Protein AF-A0A651I485-F1 (afdb_monomer_lite)

pLDDT: mean 81.68, std 19.53, range [29.98, 98.06]

Sequence (273 aa):
MIRIVFLCLLMLASGVAQASPFGAFTPSEHERAHAWGLLVSDDDGPFVVVHVPPRSSGSESLGSPGGAVREARRLRERPDAMAAWDNRLLLLFPPPEQGSSRRIMSINAIPGGYPGVWAYDPATRLRTLATIESEGRVAGFVGTRFGPAVLVYGAETDERPGLLRLKVLDRLEWSELRLPDAEDRARAEGGPPESFAEVVLLPARVGPSLLVLGVDGEAGLWSGELDREPPDPEAENTRGAPRVQWSYTPLPGLGESLKNGKAIEAAMYARGR

Radius of gyration: 19.82 Å; chains: 1; bounding box: 51×49×55 Å

Foldseek 3Di:
DPDPVVPQVLPDDDDPDQCPPQKAWAQDPDQKIKIWGWDDDPPLDWTWIKIFTHADPDDPFPDDGRRDIDTQDTDNDAFSHWEDHDQKIKGWHDAPDPQHWIKIWMKGWDDDPGPPDTAIPPRPDTHTAATGRAQADWQEWYAAPQGIKTWGFHHDDVVDGTDIWIWGDGPRDIDTEDDQDPVQQVVAPPGDAPAFPGWHWDDDHQDIKIWTAHPVLWIKIKDWRWDFDPADPPDPPDTGDIYTDIYMDTDPPPSVVNVVCPVNVVSVVVVPD

Structure (mmCIF, N/CA/C/O backbone):
data_AF-A0A651I485-F1
#
_entry.id   AF-A0A651I485-F1
#
loop_
_atom_site.group_PDB
_atom_site.id
_atom_site.type_symbol
_atom_site.label_atom_id
_atom_site.label_alt_id
_atom_site.label_comp_id
_atom_site.label_asym_id
_atom_site.label_entity_id
_atom_site.label_seq_id
_atom_site.pdbx_PDB_ins_code
_atom_site.Cartn_x
_atom_site.Cartn_y
_atom_site.Cartn_z
_atom_site.occupancy
_atom_site.B_iso_or_equiv
_atom_site.auth_seq_id
_atom_site.auth_comp_id
_atom_site.auth_asym_id
_atom_site.auth_atom_id
_atom_site.pdbx_PDB_model_num
ATOM 1 N N . MET A 1 1 ? -7.058 27.101 1.746 1.00 37.94 1 MET A N 1
ATOM 2 C CA . MET A 1 1 ? -5.999 26.098 1.493 1.00 37.94 1 MET A CA 1
ATOM 3 C C . MET A 1 1 ? -6.607 24.680 1.512 1.00 37.94 1 MET A C 1
ATOM 5 O O . MET A 1 1 ? -6.173 23.836 2.273 1.00 37.94 1 MET A O 1
ATOM 9 N N . ILE A 1 2 ? -7.662 24.435 0.706 1.00 33.41 2 ILE A N 1
ATOM 10 C CA . ILE A 1 2 ? -8.545 23.237 0.737 1.00 33.41 2 ILE A CA 1
ATOM 11 C C . ILE A 1 2 ? -8.789 22.758 -0.712 1.00 33.41 2 ILE A C 1
ATOM 13 O O . ILE A 1 2 ? -9.899 22.803 -1.223 1.00 33.41 2 ILE A O 1
ATOM 17 N N . ARG A 1 3 ? -7.732 22.426 -1.465 1.00 32.28 3 ARG A N 1
ATOM 18 C CA . ARG A 1 3 ? -7.877 22.006 -2.882 1.00 32.28 3 ARG A CA 1
ATOM 19 C C . ARG A 1 3 ? -7.223 20.667 -3.241 1.00 32.28 3 ARG A C 1
ATOM 21 O O . ARG A 1 3 ? -7.430 20.195 -4.347 1.00 32.28 3 ARG A O 1
ATOM 28 N N . ILE A 1 4 ? -6.507 20.023 -2.315 1.00 38.88 4 ILE A N 1
ATOM 29 C CA . ILE A 1 4 ? -5.796 18.754 -2.581 1.00 38.88 4 ILE A CA 1
ATOM 30 C C . ILE A 1 4 ? -6.573 17.521 -2.075 1.00 38.88 4 ILE A C 1
ATOM 32 O O . ILE A 1 4 ? -6.433 16.441 -2.637 1.00 38.88 4 ILE A O 1
ATOM 36 N N . VAL A 1 5 ? -7.477 17.678 -1.102 1.00 38.56 5 VAL A N 1
ATOM 37 C CA . VAL A 1 5 ? -8.263 16.557 -0.537 1.00 38.56 5 VAL A CA 1
ATOM 38 C C . VAL A 1 5 ? -9.289 15.992 -1.536 1.00 38.56 5 VAL A C 1
ATOM 40 O O . VAL A 1 5 ? -9.626 14.814 -1.485 1.00 38.56 5 VAL A O 1
ATOM 43 N N . PHE A 1 6 ? -9.734 16.791 -2.511 1.00 36.81 6 PHE A N 1
ATOM 44 C CA . PHE A 1 6 ? -10.803 16.398 -3.436 1.00 36.81 6 PHE A CA 1
ATOM 45 C C . PHE A 1 6 ? -10.371 15.403 -4.530 1.00 36.81 6 PHE A C 1
ATOM 47 O O . PHE A 1 6 ? -11.227 14.772 -5.142 1.00 36.81 6 PHE A O 1
ATOM 54 N N . LEU A 1 7 ? -9.065 15.237 -4.786 1.00 33.50 7 LEU A N 1
ATOM 55 C CA . LEU A 1 7 ? -8.591 14.404 -5.900 1.00 33.50 7 LEU A CA 1
ATOM 56 C C . LEU A 1 7 ? -8.344 12.932 -5.516 1.00 33.50 7 LEU A C 1
ATOM 58 O O . LEU A 1 7 ? -8.450 12.060 -6.373 1.00 33.50 7 LEU A O 1
ATOM 62 N N . CYS A 1 8 ? -8.080 12.629 -4.239 1.00 36.31 8 CYS A N 1
ATOM 63 C CA . CYS A 1 8 ? -7.908 11.243 -3.775 1.00 36.31 8 CYS A CA 1
ATOM 64 C C . CYS A 1 8 ? -9.239 10.523 -3.502 1.00 36.31 8 CYS A C 1
ATOM 66 O O . CYS A 1 8 ? -9.282 9.296 -3.525 1.00 36.31 8 CYS A O 1
ATOM 68 N N . LEU A 1 9 ? -10.335 11.263 -3.299 1.00 39.03 9 LEU A N 1
ATOM 69 C CA . LEU A 1 9 ? -11.654 10.684 -3.020 1.00 39.03 9 LEU A CA 1
ATOM 70 C C . LEU A 1 9 ? -12.333 10.061 -4.258 1.00 39.03 9 LEU A C 1
ATOM 72 O O . LEU A 1 9 ? -13.352 9.392 -4.132 1.00 39.03 9 LEU A O 1
ATOM 76 N N . LEU A 1 10 ? -11.776 10.264 -5.457 1.00 42.94 10 LEU A N 1
ATOM 77 C CA . LEU A 1 10 ? -12.425 9.942 -6.734 1.00 42.94 10 LEU A CA 1
ATOM 78 C C . LEU A 1 10 ? -12.216 8.491 -7.223 1.00 42.94 10 LEU A C 1
ATOM 80 O O . LEU A 1 10 ? -12.581 8.169 -8.354 1.00 42.94 10 LEU A O 1
ATOM 84 N N . MET A 1 11 ? -11.604 7.617 -6.412 1.00 46.09 11 MET A N 1
ATOM 85 C CA . MET A 1 11 ? -11.252 6.238 -6.805 1.00 46.09 11 MET A CA 1
ATOM 86 C C . MET A 1 11 ? -12.046 5.132 -6.090 1.00 46.09 11 MET A C 1
ATOM 88 O O . MET A 1 11 ? -11.858 3.961 -6.406 1.00 46.09 11 MET A O 1
ATOM 92 N N . LEU A 1 12 ? -12.937 5.468 -5.156 1.00 42.66 12 LEU A N 1
ATOM 93 C CA . LEU A 1 12 ? -13.591 4.488 -4.286 1.00 42.66 12 LEU A CA 1
ATOM 94 C C . LEU A 1 12 ? -15.086 4.401 -4.576 1.00 42.66 12 LEU A C 1
ATOM 96 O O . LEU A 1 12 ? -15.880 5.029 -3.887 1.00 42.66 12 LEU A O 1
ATOM 100 N N . ALA A 1 13 ? -15.468 3.622 -5.589 1.00 39.31 13 ALA A N 1
ATOM 101 C CA . ALA A 1 13 ? -16.804 3.034 -5.619 1.00 39.31 13 ALA A CA 1
ATOM 102 C C . ALA A 1 13 ? -16.925 1.906 -6.650 1.00 39.31 13 ALA A C 1
ATOM 104 O O . ALA A 1 13 ? -17.108 2.134 -7.845 1.00 39.31 13 ALA A O 1
ATOM 105 N N . SER A 1 14 ? -16.899 0.672 -6.157 1.00 34.53 14 SER A N 1
ATOM 106 C CA . SER A 1 14 ? -17.801 -0.397 -6.595 1.00 34.53 14 SER A CA 1
ATOM 107 C C . SER A 1 14 ? -18.009 -1.324 -5.398 1.00 34.53 14 SER A C 1
ATOM 109 O O . SER A 1 14 ? -17.042 -1.802 -4.812 1.00 34.53 14 SER A O 1
ATOM 111 N N . GLY A 1 15 ? -19.271 -1.481 -4.992 1.00 37.22 15 GLY A N 1
ATOM 112 C CA . GLY A 1 15 ? -19.689 -2.326 -3.877 1.00 37.22 15 GLY A CA 1
ATOM 113 C C . GLY A 1 15 ? -19.518 -3.813 -4.179 1.00 37.22 15 GLY A C 1
ATOM 114 O O . GLY A 1 15 ? -19.505 -4.230 -5.334 1.00 37.22 15 GLY A O 1
ATOM 115 N N . VAL A 1 16 ? -19.425 -4.587 -3.096 1.00 37.47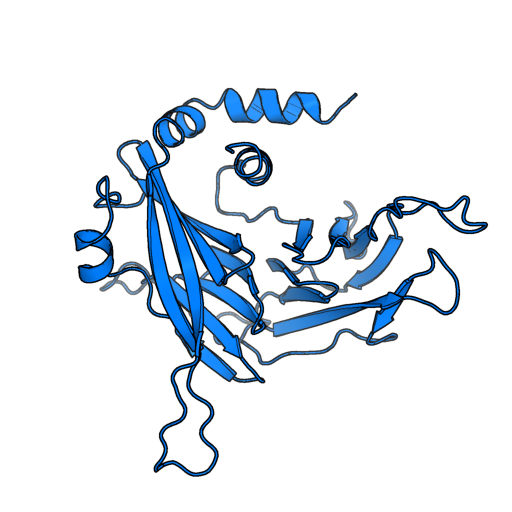 16 VAL A N 1
ATOM 116 C CA . VAL A 1 16 ? -18.762 -5.894 -2.984 1.00 37.47 16 VAL A CA 1
ATOM 117 C C . VAL A 1 16 ? -17.255 -5.731 -3.142 1.00 37.47 16 VAL A C 1
ATOM 119 O O . VAL A 1 16 ? -16.776 -5.642 -4.258 1.00 37.47 16 VAL A O 1
ATOM 122 N N . ALA A 1 17 ? -16.531 -5.645 -2.019 1.00 34.91 17 ALA A N 1
ATOM 123 C CA . ALA A 1 17 ? -15.399 -6.481 -1.581 1.00 34.91 17 ALA A CA 1
ATOM 124 C C . ALA A 1 17 ? -14.475 -7.224 -2.592 1.00 34.91 17 ALA A C 1
ATOM 126 O O . ALA A 1 17 ? -13.593 -7.977 -2.179 1.00 34.91 17 ALA A O 1
ATOM 127 N N . GLN A 1 18 ? -14.588 -7.017 -3.891 1.00 36.56 18 GLN A N 1
ATOM 128 C CA . GLN A 1 18 ? -13.533 -7.192 -4.855 1.00 36.56 18 GLN A CA 1
ATOM 129 C C . GLN A 1 18 ? -12.891 -5.823 -4.985 1.00 36.56 18 GLN A C 1
ATOM 131 O O . GLN A 1 18 ? -13.430 -4.917 -5.613 1.00 36.56 18 GLN A O 1
ATOM 136 N N . ALA A 1 19 ? -11.712 -5.674 -4.389 1.00 39.66 19 ALA A N 1
ATOM 137 C CA . ALA A 1 19 ? -10.746 -4.738 -4.919 1.00 39.66 19 ALA A CA 1
ATOM 138 C C . ALA A 1 19 ? -10.708 -4.993 -6.439 1.00 39.66 19 ALA A C 1
ATOM 140 O O . ALA A 1 19 ? -10.247 -6.047 -6.870 1.00 39.66 19 ALA A O 1
ATOM 141 N N . SER A 1 20 ? -11.304 -4.112 -7.241 1.00 45.94 20 SER A N 1
ATOM 142 C CA . SER A 1 20 ? -11.126 -4.112 -8.691 1.00 45.94 20 SER A CA 1
ATOM 143 C C . SER A 1 20 ? -10.130 -2.989 -8.971 1.00 45.94 20 SER A C 1
ATOM 145 O O . SER A 1 20 ? -10.529 -1.848 -9.209 1.00 45.94 20 SER A O 1
ATOM 147 N N . PRO A 1 21 ? -8.822 -3.254 -8.768 1.00 52.75 21 PRO A N 1
ATOM 148 C CA . PRO A 1 21 ? -7.874 -2.274 -8.262 1.00 52.75 21 PRO A CA 1
ATOM 149 C C . PRO A 1 21 ? -6.684 -2.215 -9.218 1.00 52.75 21 PRO A C 1
ATOM 151 O O . PRO A 1 21 ? -5.530 -2.373 -8.830 1.00 52.75 21 PRO A O 1
ATOM 154 N N . PHE A 1 22 ? -6.957 -2.132 -10.515 1.00 69.00 22 PHE A N 1
ATOM 155 C CA . PHE A 1 22 ? -5.913 -2.306 -11.518 1.00 69.00 22 PHE A CA 1
ATOM 156 C C . PHE A 1 22 ? -5.116 -1.030 -11.747 1.00 69.00 22 PHE A C 1
ATOM 158 O O . PHE A 1 22 ? -4.581 -0.834 -12.828 1.00 69.00 22 PHE A O 1
ATOM 165 N N . GLY A 1 23 ? -5.071 -0.147 -10.754 1.00 73.88 23 GLY A N 1
ATOM 166 C CA . GLY A 1 23 ? -4.329 1.094 -10.774 1.00 73.88 23 GLY A CA 1
ATOM 167 C C . GLY A 1 23 ? -3.641 1.297 -9.434 1.00 73.88 23 GLY A C 1
ATOM 168 O O . GLY A 1 23 ? -4.269 1.167 -8.388 1.00 73.88 23 GLY A O 1
ATOM 169 N N . ALA A 1 24 ? -2.360 1.639 -9.464 1.00 79.44 24 ALA A N 1
ATOM 170 C CA . ALA A 1 24 ? -1.633 2.102 -8.293 1.00 79.44 24 ALA A CA 1
ATOM 171 C C . ALA A 1 24 ? -0.956 3.427 -8.635 1.00 79.44 24 ALA A C 1
ATOM 173 O O . ALA A 1 24 ? -0.293 3.555 -9.664 1.00 79.44 24 ALA A O 1
ATOM 174 N N . PHE A 1 25 ? -1.123 4.421 -7.775 1.00 83.50 25 PHE A N 1
ATOM 175 C CA . PHE A 1 25 ? -0.503 5.732 -7.926 1.00 83.50 25 PHE A CA 1
ATOM 176 C C . PHE A 1 25 ? 0.478 5.966 -6.788 1.00 83.50 25 PHE A C 1
ATOM 178 O O . PHE A 1 25 ? 0.277 5.479 -5.674 1.00 83.50 25 PHE A O 1
ATOM 185 N N . THR A 1 26 ? 1.549 6.704 -7.070 1.00 78.38 26 THR A N 1
ATOM 186 C CA . THR A 1 26 ? 2.516 7.064 -6.038 1.00 78.38 26 THR A CA 1
ATOM 187 C C . THR A 1 26 ? 2.127 8.391 -5.399 1.00 78.38 26 THR A C 1
ATOM 189 O O . THR A 1 26 ? 1.986 9.392 -6.108 1.00 78.38 26 THR A O 1
ATOM 192 N N . PRO A 1 27 ? 1.937 8.446 -4.068 1.00 73.31 27 PRO A N 1
ATOM 193 C CA . PRO A 1 27 ? 1.824 9.716 -3.364 1.00 73.31 27 PRO A CA 1
ATOM 194 C C . PRO A 1 27 ? 3.217 10.365 -3.327 1.00 73.31 27 PRO A C 1
ATOM 196 O O . PRO A 1 27 ? 3.907 10.305 -2.319 1.00 73.31 27 PRO A O 1
ATOM 199 N N . SER A 1 28 ? 3.689 10.932 -4.441 1.00 62.62 28 SER A N 1
ATOM 200 C CA . SER A 1 28 ? 5.060 11.447 -4.512 1.00 62.62 28 SER A CA 1
ATOM 201 C C . SER A 1 28 ? 5.210 12.757 -3.732 1.00 62.62 28 SER A C 1
ATOM 203 O O . SER A 1 28 ? 4.357 13.651 -3.804 1.00 62.62 28 SER A O 1
ATOM 205 N N . GLU A 1 29 ? 6.311 12.881 -2.988 1.00 61.72 29 GLU A N 1
ATOM 206 C CA . GLU A 1 29 ? 6.790 14.159 -2.436 1.00 61.72 29 GLU A CA 1
ATOM 207 C C . GLU A 1 29 ? 7.466 15.013 -3.514 1.00 61.72 29 GLU A C 1
ATOM 209 O O . GLU A 1 29 ? 7.405 16.240 -3.486 1.00 61.72 29 GLU A O 1
ATOM 214 N N . HIS A 1 30 ? 8.063 14.356 -4.505 1.00 60.44 30 HIS A N 1
ATOM 215 C CA . HIS A 1 30 ? 8.721 14.994 -5.637 1.00 60.44 30 HIS A CA 1
ATOM 216 C C . HIS A 1 30 ? 7.734 15.233 -6.786 1.00 60.44 30 HIS A C 1
ATOM 218 O O . HIS A 1 30 ? 6.752 14.508 -6.920 1.00 60.44 30 HIS A O 1
ATOM 224 N N . GLU A 1 31 ? 8.009 16.196 -7.670 1.00 59.31 31 GLU A N 1
ATOM 225 C CA . GLU A 1 31 ? 7.176 16.568 -8.840 1.00 59.31 31 GLU A CA 1
ATOM 226 C C . GLU A 1 31 ? 6.992 15.450 -9.894 1.00 59.31 31 GLU A C 1
ATOM 228 O O . GLU A 1 31 ? 6.545 15.683 -11.015 1.00 59.31 31 GLU A O 1
ATOM 233 N N . ARG A 1 32 ? 7.360 14.212 -9.565 1.00 76.31 32 ARG A N 1
ATOM 234 C CA . ARG A 1 32 ? 7.408 13.070 -10.467 1.00 76.31 32 ARG A CA 1
ATOM 235 C C . ARG A 1 32 ? 6.515 11.950 -9.956 1.00 76.31 32 ARG A C 1
ATOM 237 O O . ARG A 1 32 ? 7.005 10.915 -9.525 1.00 76.31 32 ARG A O 1
ATOM 244 N N . ALA A 1 33 ? 5.204 12.166 -10.004 1.00 84.25 33 ALA A N 1
ATOM 245 C CA . ALA A 1 33 ? 4.236 11.115 -9.714 1.00 84.25 33 ALA A CA 1
ATOM 246 C C . ALA A 1 33 ? 4.251 10.055 -10.827 1.00 84.25 33 ALA A C 1
ATOM 248 O O . ALA A 1 33 ? 4.242 10.383 -12.017 1.00 84.25 33 ALA A O 1
ATOM 249 N N . HIS A 1 34 ? 4.262 8.786 -10.431 1.00 90.12 34 HIS A N 1
ATOM 250 C CA . HIS A 1 34 ? 4.134 7.640 -11.323 1.00 90.12 34 HIS A CA 1
ATOM 251 C C . HIS A 1 34 ? 2.737 7.044 -11.160 1.00 90.12 34 HIS A C 1
ATOM 253 O O . HIS A 1 34 ? 2.225 6.940 -10.042 1.00 90.12 34 HIS A O 1
ATOM 259 N N . ALA A 1 35 ? 2.144 6.603 -12.267 1.00 92.12 35 ALA A N 1
ATOM 260 C CA . ALA A 1 35 ? 0.971 5.744 -12.214 1.00 92.12 35 ALA A CA 1
ATOM 261 C C . ALA A 1 35 ? 1.290 4.390 -12.840 1.00 92.12 35 ALA A C 1
ATOM 263 O O . ALA A 1 35 ? 2.059 4.276 -13.795 1.00 92.12 35 ALA A O 1
ATOM 264 N N . TRP A 1 36 ? 0.693 3.360 -12.274 1.00 94.94 36 TRP A N 1
ATOM 265 C CA . TRP A 1 36 ? 0.807 1.983 -12.708 1.00 94.94 36 TRP A CA 1
ATOM 266 C C . TRP A 1 36 ? -0.586 1.445 -12.945 1.00 94.94 36 TRP A C 1
ATOM 268 O O . TRP A 1 36 ? -1.514 1.822 -12.231 1.00 94.94 36 TRP A O 1
ATOM 278 N N . GLY A 1 37 ? -0.722 0.562 -13.924 1.00 95.00 37 GLY A N 1
ATOM 279 C CA . GLY A 1 37 ? -1.977 -0.103 -14.219 1.00 95.00 37 GLY A CA 1
ATOM 280 C C . GLY A 1 37 ? -1.799 -1.585 -14.520 1.00 95.00 37 GLY A C 1
ATOM 281 O O . GLY A 1 37 ? -0.686 -2.024 -14.810 1.00 95.00 37 GLY A O 1
ATOM 282 N N . LEU A 1 38 ? -2.889 -2.345 -14.482 1.00 94.88 38 LEU A N 1
ATOM 283 C CA . LEU A 1 38 ? -2.963 -3.711 -14.991 1.00 94.88 38 LEU A CA 1
ATOM 284 C C . LEU A 1 38 ? -4.020 -3.776 -16.090 1.00 94.88 38 LEU A C 1
ATOM 286 O O . LEU A 1 38 ? -5.196 -3.519 -15.853 1.00 94.88 38 LEU A O 1
ATOM 290 N N . LEU A 1 39 ? -3.600 -4.133 -17.294 1.00 93.38 39 LEU A N 1
ATOM 291 C CA . LEU A 1 39 ? -4.511 -4.481 -18.371 1.00 93.38 39 LEU A CA 1
ATOM 292 C C . LEU A 1 39 ? -4.814 -5.977 -18.273 1.00 93.38 39 LEU A C 1
ATOM 294 O O . LEU A 1 39 ? -3.896 -6.799 -18.181 1.00 93.38 39 LEU A O 1
ATOM 298 N N . VAL A 1 40 ? -6.102 -6.306 -18.273 1.00 88.62 40 VAL A N 1
ATOM 299 C CA . VAL A 1 40 ? -6.619 -7.675 -18.306 1.00 88.62 40 VAL A CA 1
ATOM 300 C C . VAL A 1 40 ? -7.177 -7.907 -19.706 1.00 88.62 40 VAL A C 1
ATOM 302 O O . VAL A 1 40 ? -7.914 -7.067 -20.212 1.00 88.62 40 VAL A O 1
ATOM 305 N N . SER A 1 41 ? -6.773 -9.001 -20.342 1.00 85.19 41 SER A N 1
ATOM 306 C CA . SER A 1 41 ? -7.317 -9.425 -21.633 1.00 85.19 41 SER A CA 1
ATOM 307 C C . SER A 1 41 ? -8.477 -10.388 -21.388 1.00 85.19 41 SER A C 1
ATOM 309 O O . SER A 1 41 ? -8.370 -11.224 -20.493 1.00 85.19 41 SER A O 1
ATOM 311 N N . ASP A 1 42 ? -9.542 -10.299 -22.184 1.00 79.88 42 ASP A N 1
ATOM 312 C CA . ASP A 1 42 ? -10.772 -11.081 -21.975 1.00 79.88 42 ASP A CA 1
ATOM 313 C C . ASP A 1 42 ? -10.608 -12.591 -22.278 1.00 79.88 42 ASP A C 1
ATOM 315 O O . ASP A 1 42 ? -11.331 -13.409 -21.718 1.00 79.88 42 ASP A O 1
ATOM 319 N N . ASP A 1 43 ? -9.608 -12.968 -23.088 1.00 74.19 43 ASP A N 1
ATOM 320 C CA . ASP A 1 43 ? -9.412 -14.331 -23.620 1.00 74.19 43 ASP A CA 1
ATOM 321 C C . ASP A 1 43 ? -8.149 -15.034 -23.073 1.00 74.19 43 ASP A C 1
ATOM 323 O O . ASP A 1 43 ? -7.209 -15.300 -23.826 1.00 74.19 43 ASP A O 1
ATOM 327 N N . ASP A 1 44 ? -8.060 -15.273 -21.757 1.00 75.06 44 ASP A N 1
ATOM 328 C CA . ASP A 1 44 ? -6.902 -15.936 -21.104 1.00 75.06 44 ASP A CA 1
ATOM 329 C C . ASP A 1 44 ? -5.530 -15.288 -21.411 1.00 75.06 44 ASP A C 1
ATOM 331 O O . ASP A 1 44 ? -4.458 -15.880 -21.229 1.00 75.06 44 ASP A O 1
ATOM 335 N N . GLY A 1 45 ? -5.546 -14.047 -21.901 1.00 80.12 45 GLY A N 1
ATOM 336 C CA . GLY A 1 45 ? -4.346 -13.327 -22.289 1.00 80.12 45 GLY A CA 1
ATOM 337 C C . GLY A 1 45 ? -3.489 -12.959 -21.074 1.00 80.12 45 GLY A C 1
ATOM 338 O O . GLY A 1 45 ? -3.960 -12.940 -19.934 1.00 80.12 45 GLY A O 1
ATOM 339 N N . PRO A 1 46 ? -2.202 -12.637 -21.289 1.00 89.31 46 PRO A N 1
ATOM 340 C CA . PRO A 1 46 ? -1.318 -12.271 -20.193 1.00 89.31 46 PRO A CA 1
ATOM 341 C C . PRO A 1 46 ? -1.830 -11.015 -19.483 1.00 89.31 46 PRO A C 1
ATOM 343 O O . PRO A 1 46 ? -2.268 -10.064 -20.131 1.00 89.31 46 PRO A O 1
ATOM 346 N N . PHE A 1 47 ? -1.686 -10.958 -18.159 1.00 94.12 47 PHE A N 1
ATOM 347 C CA . PHE A 1 47 ? -1.918 -9.714 -17.429 1.00 94.12 47 PHE A CA 1
ATOM 348 C C . PHE A 1 47 ? -0.761 -8.757 -17.716 1.00 94.12 47 PHE A C 1
ATOM 350 O O . PHE A 1 47 ? 0.402 -9.091 -17.468 1.00 94.12 47 PHE A O 1
ATOM 357 N N . VAL A 1 48 ? -1.052 -7.571 -18.245 1.00 95.69 48 VAL A N 1
ATOM 358 C CA . VAL A 1 48 ? -0.014 -6.621 -18.658 1.00 95.69 48 VAL A CA 1
ATOM 359 C C . VAL A 1 48 ? 0.043 -5.464 -17.676 1.00 95.69 48 VAL A C 1
ATOM 361 O O . VAL A 1 48 ? -0.856 -4.632 -17.613 1.00 95.69 48 VAL A O 1
ATOM 364 N N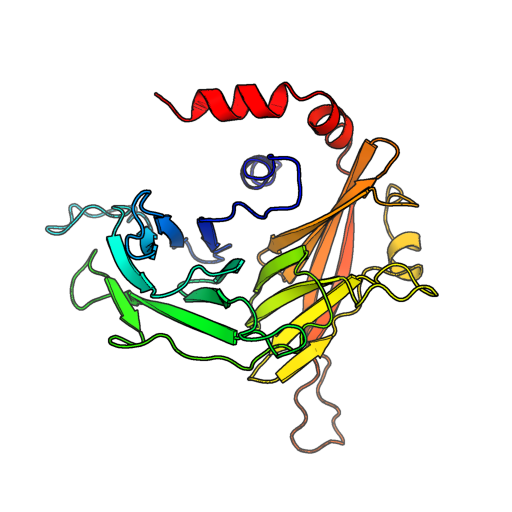 . VAL A 1 49 ? 1.131 -5.387 -16.916 1.00 96.38 49 VAL A N 1
ATOM 365 C CA . VAL A 1 49 ? 1.453 -4.208 -16.118 1.00 96.38 49 VAL A CA 1
ATOM 366 C C . VAL A 1 49 ? 1.853 -3.092 -17.064 1.00 96.38 49 VAL A C 1
ATOM 368 O O . VAL A 1 49 ? 2.798 -3.240 -17.847 1.00 96.38 49 VAL A O 1
ATOM 371 N N . VAL A 1 50 ? 1.176 -1.960 -16.934 1.00 96.31 50 VAL A N 1
ATOM 372 C CA . VAL A 1 50 ? 1.509 -0.727 -17.633 1.00 96.31 50 VAL A CA 1
ATOM 373 C C . VAL A 1 50 ? 2.024 0.338 -16.674 1.00 96.31 50 VAL A C 1
ATOM 375 O O . VAL A 1 50 ? 1.638 0.400 -15.508 1.00 96.31 50 VAL A O 1
ATOM 378 N N . HIS A 1 51 ? 2.911 1.184 -17.177 1.00 95.19 51 HIS A N 1
ATOM 379 C CA . HIS A 1 51 ? 3.512 2.309 -16.477 1.00 95.19 51 HIS A CA 1
ATOM 380 C C . HIS A 1 51 ? 3.189 3.602 -17.222 1.00 95.19 51 HIS A C 1
ATOM 382 O O . HIS A 1 51 ? 3.372 3.699 -18.435 1.00 95.19 51 HIS A O 1
ATOM 388 N N . VAL A 1 52 ? 2.726 4.603 -16.483 1.00 93.38 52 VAL A N 1
ATOM 389 C CA . VAL A 1 52 ? 2.593 5.982 -16.942 1.00 93.38 52 VAL A CA 1
ATOM 390 C C . VAL A 1 52 ? 3.675 6.803 -16.241 1.00 93.38 52 VAL A C 1
ATOM 392 O O . VAL A 1 52 ? 3.600 7.016 -15.023 1.00 93.38 52 VAL A O 1
ATOM 395 N N . PRO A 1 53 ? 4.715 7.239 -16.969 1.00 90.69 53 PRO A N 1
ATOM 396 C CA . PRO A 1 53 ? 5.763 8.055 -16.390 1.00 90.69 53 PRO A CA 1
ATOM 397 C C . PRO A 1 53 ? 5.254 9.459 -16.044 1.00 90.69 53 PRO A C 1
ATOM 399 O O . PRO A 1 53 ? 4.268 9.920 -16.627 1.00 90.69 53 PRO A O 1
ATOM 402 N N . PRO A 1 54 ? 5.966 10.176 -15.159 1.00 88.31 54 PRO A N 1
ATOM 403 C CA . PRO A 1 54 ? 5.722 11.586 -14.909 1.00 88.31 54 PRO A CA 1
ATOM 404 C C . PRO A 1 54 ? 5.625 12.398 -16.203 1.00 88.31 54 PRO A C 1
ATOM 406 O O . PRO A 1 54 ? 6.383 12.177 -17.155 1.00 88.31 54 PRO A O 1
ATOM 409 N N . ARG A 1 55 ? 4.722 13.380 -16.226 1.00 82.62 55 ARG A N 1
ATOM 410 C CA . ARG A 1 55 ? 4.687 14.379 -17.298 1.00 82.62 55 ARG A CA 1
ATOM 411 C C . ARG A 1 55 ? 5.872 15.327 -17.110 1.00 82.62 55 ARG A C 1
ATOM 413 O O . ARG A 1 55 ? 6.048 15.881 -16.031 1.00 82.62 55 ARG A O 1
ATOM 420 N N . SER A 1 56 ? 6.689 15.514 -18.141 1.00 74.50 56 SER A N 1
ATOM 421 C CA . SER A 1 56 ? 7.724 16.550 -18.135 1.00 74.50 56 SER A CA 1
ATOM 422 C C . SER A 1 56 ? 7.069 17.915 -18.335 1.00 74.50 56 SER A C 1
ATOM 424 O O . SER A 1 56 ? 6.348 18.105 -19.311 1.00 74.50 56 SER A O 1
ATOM 426 N N . SER A 1 57 ? 7.330 18.867 -17.440 1.00 62.72 57 SER A N 1
ATOM 427 C CA . SER A 1 57 ? 6.783 20.230 -17.506 1.00 62.72 57 SER A CA 1
ATOM 428 C C . SER A 1 57 ? 7.435 21.120 -18.572 1.00 62.72 57 SER A C 1
ATOM 430 O O . SER A 1 57 ? 6.926 22.204 -18.835 1.00 62.72 57 SER A O 1
ATOM 432 N N . GLY A 1 58 ? 8.521 20.686 -19.225 1.00 60.75 58 GLY A N 1
ATOM 433 C CA . GLY A 1 58 ? 9.187 21.516 -20.231 1.00 60.75 58 GLY A CA 1
ATOM 434 C C . GLY A 1 58 ? 10.274 20.809 -21.029 1.00 60.75 58 GLY A C 1
ATOM 435 O O . GLY A 1 58 ? 11.444 20.887 -20.676 1.00 60.75 58 GLY A O 1
ATOM 436 N N . SER A 1 59 ? 9.899 20.140 -22.119 1.00 49.91 59 SER A N 1
ATOM 437 C CA . SER A 1 59 ? 10.820 19.801 -23.210 1.00 49.91 59 SER A CA 1
ATOM 438 C C . SER A 1 59 ? 10.030 19.245 -24.392 1.00 49.91 59 SER A C 1
ATOM 440 O O . SER A 1 59 ? 9.280 18.281 -24.239 1.00 49.91 59 SER A O 1
ATOM 442 N N . GLU A 1 60 ? 10.241 19.828 -25.573 1.00 54.78 60 GLU A N 1
ATOM 443 C CA . GLU A 1 60 ? 10.041 19.172 -26.867 1.00 54.78 60 GLU A CA 1
ATOM 444 C C . GLU A 1 60 ? 11.021 17.988 -26.963 1.00 54.78 60 GLU A C 1
ATOM 446 O O . GLU A 1 60 ? 12.073 18.058 -27.596 1.00 54.78 60 GLU A O 1
ATOM 451 N N . SER A 1 61 ? 10.759 16.912 -26.222 1.00 51.56 61 SER A N 1
ATOM 452 C CA . SER A 1 61 ? 11.625 15.740 -26.251 1.00 51.56 61 SER A CA 1
ATOM 453 C C . SER A 1 61 ? 11.458 15.036 -27.595 1.00 51.56 61 SER A C 1
ATOM 455 O O . SER A 1 61 ? 10.345 14.657 -27.946 1.00 51.56 61 SER A O 1
ATOM 457 N N . LEU A 1 62 ? 12.563 14.763 -28.293 1.00 51.28 62 LEU A N 1
ATOM 458 C CA . LEU A 1 62 ? 12.632 13.941 -29.517 1.00 51.28 62 LEU A CA 1
ATOM 459 C C . LEU A 1 62 ? 12.246 12.450 -29.298 1.00 51.28 62 LEU A C 1
ATOM 461 O O . LEU A 1 62 ? 12.529 11.603 -30.141 1.00 51.28 62 LEU A O 1
ATOM 465 N N . GLY A 1 63 ? 11.625 12.111 -28.161 1.00 57.19 63 GLY A N 1
ATOM 466 C CA . GLY A 1 63 ? 11.154 10.777 -27.778 1.00 57.19 63 GLY A CA 1
ATOM 467 C C . GLY A 1 63 ? 9.659 10.763 -27.428 1.00 57.19 63 GLY A C 1
ATOM 468 O O . GLY A 1 63 ? 8.989 11.790 -27.484 1.00 57.19 63 GLY A O 1
ATOM 469 N N . SER A 1 64 ? 9.123 9.585 -27.075 1.00 51.75 64 SER A N 1
ATOM 470 C CA . SER A 1 64 ? 7.699 9.410 -26.727 1.00 51.75 64 SER A CA 1
ATOM 471 C C . SER A 1 64 ? 7.242 10.453 -25.694 1.00 51.75 64 SER A C 1
ATOM 473 O O . SER A 1 64 ? 7.932 10.611 -24.683 1.00 51.75 64 SER A O 1
ATOM 475 N N . PRO A 1 65 ? 6.063 11.083 -25.880 1.00 60.84 65 PRO A N 1
ATOM 476 C CA . PRO A 1 65 ? 5.569 12.129 -24.990 1.00 60.84 65 PRO A CA 1
ATOM 477 C C . PRO A 1 65 ? 5.582 11.682 -23.525 1.00 60.84 65 PRO A C 1
ATOM 479 O O . PRO A 1 65 ? 5.227 10.539 -23.210 1.00 60.84 65 PRO A O 1
ATOM 482 N N . GLY A 1 66 ? 5.980 12.579 -22.620 1.00 66.25 66 GLY A N 1
ATOM 483 C CA . GLY A 1 66 ? 5.816 12.356 -21.185 1.00 66.25 66 GLY A CA 1
ATOM 484 C C . GLY A 1 66 ? 4.362 11.996 -20.859 1.00 66.25 66 GLY A C 1
ATOM 485 O O . GLY A 1 66 ? 3.432 12.584 -21.407 1.00 66.25 66 GLY A O 1
ATOM 486 N N . GLY A 1 67 ? 4.156 11.010 -19.985 1.00 71.12 67 GLY A N 1
ATOM 487 C CA . GLY A 1 67 ? 2.819 10.513 -19.646 1.00 71.12 67 GLY A CA 1
ATOM 488 C C . GLY A 1 67 ? 2.185 9.538 -20.647 1.00 71.12 67 GLY A C 1
ATOM 489 O O . GLY A 1 67 ? 1.027 9.176 -20.458 1.00 71.12 67 GLY A O 1
ATOM 490 N N . ALA A 1 68 ? 2.898 9.084 -21.683 1.00 85.19 68 ALA A N 1
ATOM 491 C CA . ALA A 1 68 ? 2.420 7.980 -22.518 1.00 85.19 68 ALA A CA 1
ATOM 492 C C . ALA A 1 68 ? 2.429 6.651 -21.742 1.00 85.19 68 ALA A C 1
ATOM 494 O O . ALA A 1 68 ? 3.413 6.331 -21.071 1.00 85.19 68 ALA A O 1
ATOM 495 N N . VAL A 1 69 ? 1.350 5.872 -21.864 1.00 91.25 69 VAL A N 1
ATOM 496 C CA . VAL A 1 69 ? 1.229 4.528 -21.277 1.00 91.25 69 VAL A CA 1
ATOM 497 C C . VAL A 1 69 ? 2.245 3.590 -21.929 1.00 91.25 69 VAL A C 1
ATOM 499 O O . VAL A 1 69 ? 2.383 3.570 -23.152 1.00 91.25 69 VAL A O 1
ATOM 502 N N . ARG A 1 70 ? 2.956 2.802 -21.120 1.00 92.62 70 ARG A N 1
ATOM 503 C CA . ARG A 1 70 ? 3.974 1.847 -21.579 1.00 92.62 70 ARG A CA 1
ATOM 504 C C . ARG A 1 70 ? 3.750 0.483 -20.969 1.00 92.62 70 ARG A C 1
ATOM 506 O O . ARG A 1 70 ? 3.458 0.390 -19.785 1.00 92.62 70 ARG A O 1
ATOM 513 N N . GLU A 1 71 ? 3.974 -0.571 -21.741 1.00 95.38 71 GLU A N 1
ATOM 514 C CA . GLU A 1 71 ? 4.106 -1.911 -21.176 1.00 95.38 71 GLU A CA 1
ATOM 515 C C . GLU A 1 71 ? 5.364 -1.966 -20.291 1.00 95.38 71 GLU A C 1
ATOM 517 O O . GLU A 1 71 ? 6.459 -1.577 -20.708 1.00 95.38 71 GLU A O 1
ATOM 522 N N . ALA A 1 72 ? 5.198 -2.420 -19.050 1.00 96.19 72 ALA A N 1
ATOM 523 C CA . ALA A 1 72 ? 6.284 -2.612 -18.096 1.00 96.19 72 ALA A CA 1
ATOM 524 C C . ALA A 1 72 ? 6.608 -4.093 -17.890 1.00 96.19 72 ALA A C 1
ATOM 526 O O . ALA A 1 72 ? 7.778 -4.476 -17.824 1.00 96.19 72 ALA A O 1
ATOM 527 N N . ARG A 1 73 ? 5.578 -4.944 -17.777 1.00 97.19 73 ARG A N 1
ATOM 528 C CA . ARG A 1 73 ? 5.756 -6.383 -17.556 1.00 97.19 73 ARG A CA 1
ATOM 529 C C . ARG A 1 73 ? 4.509 -7.173 -17.945 1.00 9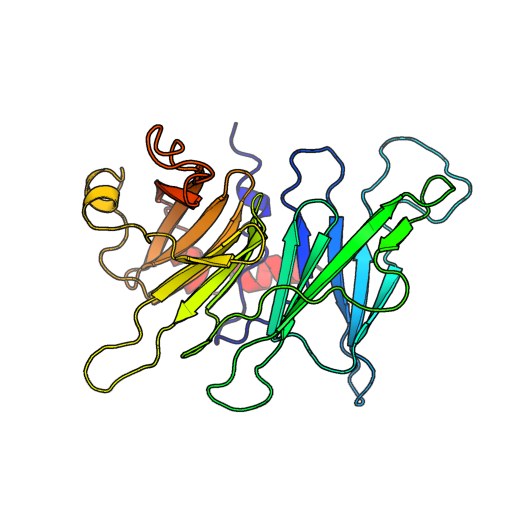7.19 73 ARG A C 1
ATOM 531 O O . ARG A 1 73 ? 3.403 -6.748 -17.648 1.00 97.19 73 ARG A O 1
ATOM 538 N N . ARG A 1 74 ? 4.697 -8.378 -18.486 1.00 96.19 74 ARG A N 1
ATOM 539 C CA . ARG A 1 74 ? 3.647 -9.408 -18.574 1.00 96.19 74 ARG A CA 1
ATOM 540 C C . ARG A 1 74 ? 3.729 -10.347 -17.377 1.00 96.19 74 ARG A C 1
ATOM 542 O O . ARG A 1 74 ? 4.813 -10.847 -17.067 1.00 96.19 74 ARG A O 1
ATOM 549 N N . LEU A 1 75 ? 2.608 -10.583 -16.710 1.00 95.81 75 LEU A N 1
ATOM 550 C CA . LEU A 1 75 ? 2.487 -11.494 -15.578 1.00 95.81 75 LEU A CA 1
ATOM 551 C C . LEU A 1 75 ? 1.804 -12.786 -16.024 1.00 95.81 75 LEU A C 1
ATOM 553 O O . LEU A 1 75 ? 0.957 -12.785 -16.915 1.00 95.81 75 LEU A O 1
ATOM 557 N N . ARG A 1 76 ? 2.185 -13.889 -15.378 1.00 93.88 76 ARG A N 1
ATOM 558 C CA . ARG A 1 76 ? 1.568 -15.208 -15.585 1.00 93.88 76 ARG A CA 1
ATOM 559 C C . ARG A 1 76 ? 0.315 -15.415 -14.741 1.00 93.88 76 ARG A C 1
ATOM 561 O O . ARG A 1 76 ? -0.484 -16.282 -15.053 1.00 93.88 76 ARG A O 1
ATOM 568 N N . GLU A 1 77 ? 0.174 -14.643 -13.674 1.00 93.81 77 GLU A N 1
ATOM 569 C CA . GLU A 1 77 ? -0.955 -14.708 -12.756 1.00 93.81 77 GLU A CA 1
ATOM 570 C C . GLU A 1 77 ? -1.416 -13.291 -12.414 1.00 93.81 77 GLU A C 1
ATOM 572 O O . GLU A 1 77 ? -0.640 -12.328 -12.500 1.00 93.81 77 GLU A O 1
ATOM 577 N N . ARG A 1 78 ? -2.680 -13.176 -12.012 1.00 94.25 78 ARG A N 1
ATOM 578 C CA . ARG A 1 78 ? -3.271 -11.917 -11.574 1.00 94.25 78 ARG A CA 1
ATOM 579 C C . ARG A 1 78 ? -2.825 -11.604 -10.139 1.00 94.25 78 ARG A C 1
ATOM 581 O O . ARG A 1 78 ? -2.969 -12.469 -9.278 1.00 94.25 78 ARG A O 1
ATOM 588 N N . PRO A 1 79 ? -2.329 -10.390 -9.847 1.00 94.50 79 PRO A N 1
ATOM 589 C CA . PRO A 1 79 ? -2.148 -9.950 -8.470 1.00 94.50 79 PRO A CA 1
ATOM 590 C C . PRO A 1 79 ? -3.510 -9.684 -7.807 1.00 94.50 79 PRO A C 1
ATOM 592 O O . PRO A 1 79 ? -4.415 -9.131 -8.436 1.00 94.50 79 PRO A O 1
ATOM 595 N N . ASP A 1 80 ? -3.630 -10.016 -6.523 1.00 92.88 80 ASP A N 1
ATOM 596 C CA . ASP A 1 80 ? -4.794 -9.681 -5.692 1.00 92.88 80 ASP A CA 1
ATOM 597 C C . ASP A 1 80 ? -4.866 -8.176 -5.413 1.00 92.88 80 ASP A C 1
ATOM 599 O O . ASP A 1 80 ? -5.952 -7.609 -5.303 1.00 92.88 80 ASP A O 1
ATOM 603 N N . ALA A 1 81 ? -3.707 -7.518 -5.308 1.00 93.56 81 ALA A N 1
ATOM 604 C CA . ALA A 1 81 ? -3.631 -6.079 -5.114 1.00 93.56 81 ALA A CA 1
ATOM 605 C C . ALA A 1 81 ? -2.352 -5.470 -5.702 1.00 93.56 81 ALA A C 1
ATOM 607 O O . ALA A 1 81 ? -1.306 -6.119 -5.811 1.00 93.56 81 ALA A O 1
ATOM 608 N N . MET A 1 82 ? -2.436 -4.184 -6.037 1.00 96.38 82 MET A N 1
ATOM 609 C CA . MET A 1 82 ? -1.314 -3.368 -6.490 1.00 96.38 82 MET A CA 1
ATOM 610 C C . MET A 1 82 ? -1.143 -2.173 -5.560 1.00 96.38 82 MET A C 1
ATOM 612 O O . MET A 1 82 ? -2.116 -1.562 -5.134 1.00 96.38 82 MET A O 1
ATOM 616 N N . ALA A 1 83 ? 0.104 -1.822 -5.284 1.00 95.69 83 ALA A N 1
ATOM 617 C CA . ALA A 1 83 ? 0.465 -0.642 -4.519 1.00 95.69 83 ALA A CA 1
ATOM 618 C C . ALA A 1 83 ? 1.677 0.025 -5.156 1.00 95.69 83 ALA A C 1
ATOM 620 O O . ALA A 1 83 ? 2.452 -0.624 -5.855 1.00 95.69 83 ALA A O 1
ATOM 621 N N . ALA A 1 84 ? 1.877 1.314 -4.918 1.00 94.38 84 ALA A N 1
ATOM 622 C CA . ALA A 1 84 ? 3.039 2.001 -5.452 1.00 94.38 84 ALA A CA 1
ATOM 623 C C . ALA A 1 84 ? 3.579 3.030 -4.457 1.00 94.38 84 ALA A C 1
ATOM 625 O O . ALA A 1 84 ? 2.832 3.617 -3.676 1.00 94.38 84 ALA A O 1
ATOM 626 N N . TRP A 1 85 ? 4.893 3.233 -4.498 1.00 93.19 85 TRP A N 1
ATOM 627 C CA . TRP A 1 85 ? 5.596 4.267 -3.745 1.00 93.19 85 TRP A CA 1
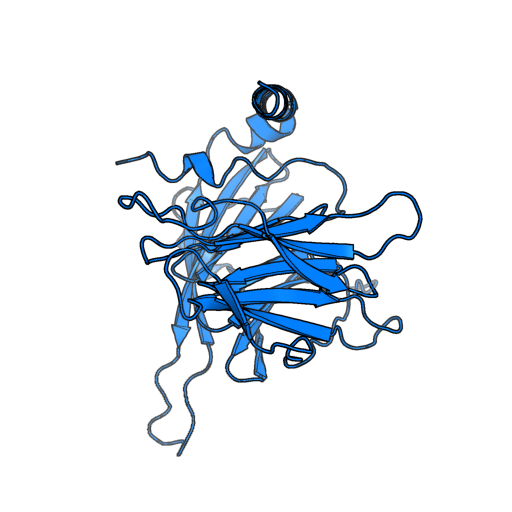ATOM 628 C C . TRP A 1 85 ? 6.749 4.812 -4.588 1.00 93.19 85 TRP A C 1
ATOM 630 O O . TRP A 1 85 ? 7.497 4.030 -5.171 1.00 93.19 85 TRP A O 1
ATOM 640 N N . ASP A 1 86 ? 6.876 6.135 -4.687 1.00 91.62 86 ASP A N 1
ATOM 641 C CA . ASP A 1 86 ? 7.837 6.836 -5.553 1.00 91.62 86 ASP A CA 1
ATOM 642 C C . ASP A 1 86 ? 7.841 6.368 -7.019 1.00 91.62 86 ASP A C 1
ATOM 644 O O . ASP A 1 86 ? 6.981 6.758 -7.812 1.00 91.62 86 ASP A O 1
ATOM 648 N N . ASN A 1 87 ? 8.815 5.540 -7.389 1.00 94.19 87 ASN A N 1
ATOM 649 C CA . ASN A 1 87 ? 8.986 4.947 -8.711 1.00 94.19 87 ASN A CA 1
ATOM 650 C C . ASN A 1 87 ? 8.850 3.415 -8.687 1.00 94.19 87 ASN A C 1
ATOM 652 O O . ASN A 1 87 ? 9.148 2.753 -9.682 1.00 94.19 87 ASN A O 1
ATOM 656 N N . ARG A 1 88 ? 8.433 2.840 -7.558 1.00 95.81 88 ARG A N 1
ATOM 657 C CA . ARG A 1 88 ? 8.288 1.402 -7.341 1.00 95.81 88 ARG A CA 1
ATOM 658 C C . ARG A 1 88 ? 6.824 0.990 -7.418 1.00 95.81 88 ARG A C 1
ATOM 660 O O . ARG A 1 88 ? 5.972 1.571 -6.750 1.00 95.81 88 ARG A O 1
ATOM 667 N N . LEU A 1 89 ? 6.568 -0.076 -8.167 1.00 97.06 89 LEU A N 1
ATOM 668 C CA . LEU A 1 89 ? 5.343 -0.861 -8.107 1.00 97.06 89 LEU A CA 1
ATOM 669 C C . LEU A 1 89 ? 5.551 -2.076 -7.199 1.00 97.06 89 LEU A C 1
ATOM 671 O O . LEU A 1 89 ? 6.589 -2.741 -7.247 1.00 97.06 89 LEU A O 1
ATOM 675 N N . LEU A 1 90 ? 4.532 -2.368 -6.404 1.00 97.50 90 LEU A N 1
ATOM 676 C CA . LEU A 1 90 ? 4.406 -3.503 -5.503 1.00 97.50 90 LEU A CA 1
ATOM 677 C C . LEU A 1 90 ? 3.181 -4.314 -5.942 1.00 97.50 90 LEU A C 1
ATOM 679 O O . LEU A 1 90 ? 2.106 -3.760 -6.169 1.00 97.50 90 LEU A O 1
ATOM 683 N N . LEU A 1 91 ? 3.351 -5.625 -6.059 1.00 97.38 91 LEU A N 1
ATOM 684 C CA . LEU A 1 91 ? 2.328 -6.572 -6.490 1.00 97.38 91 LEU A CA 1
ATOM 685 C C . LEU A 1 91 ? 2.149 -7.618 -5.395 1.00 97.38 91 LEU A C 1
ATOM 687 O O . LEU A 1 91 ? 3.112 -8.308 -5.056 1.00 97.38 91 LEU A O 1
ATOM 691 N N . LEU A 1 92 ? 0.940 -7.722 -4.852 1.00 96.44 92 LEU A N 1
ATOM 692 C CA . LEU A 1 92 ? 0.559 -8.752 -3.893 1.00 96.44 92 LEU A CA 1
ATOM 693 C C . LEU A 1 92 ? -0.185 -9.854 -4.636 1.00 96.44 92 LEU A C 1
ATOM 695 O O . LEU A 1 92 ? -1.198 -9.593 -5.278 1.00 96.44 92 LEU A O 1
ATOM 699 N N . PHE A 1 93 ? 0.320 -11.073 -4.543 1.00 95.69 93 PHE A N 1
ATOM 700 C CA . PHE A 1 93 ? -0.224 -12.228 -5.241 1.00 95.69 93 PHE A CA 1
ATOM 701 C C . PHE A 1 93 ? -1.028 -13.134 -4.301 1.00 95.69 93 PHE A C 1
ATOM 703 O O . PHE A 1 93 ? -0.746 -13.158 -3.091 1.00 95.69 93 PHE A O 1
ATOM 710 N N . PRO A 1 94 ? -2.015 -13.882 -4.831 1.00 92.94 94 PRO A N 1
ATOM 711 C CA . PRO A 1 94 ? -2.722 -14.885 -4.051 1.00 92.94 94 PRO A CA 1
ATOM 712 C C . PRO A 1 94 ? -1.749 -15.947 -3.511 1.00 92.94 94 PRO A C 1
ATOM 714 O O . PRO A 1 94 ? -0.678 -16.175 -4.093 1.00 92.94 94 PRO A O 1
ATOM 717 N N . PRO A 1 95 ? -2.073 -16.582 -2.374 1.00 92.81 95 PRO A N 1
ATOM 718 C CA . PRO A 1 95 ? -1.285 -17.694 -1.877 1.00 92.81 95 PRO A CA 1
ATOM 719 C C . PRO A 1 95 ? -1.450 -18.891 -2.835 1.00 92.81 95 PRO A C 1
ATOM 721 O O . PRO A 1 95 ? -2.533 -19.065 -3.397 1.00 92.81 95 PRO A O 1
ATOM 724 N N . PRO A 1 96 ? -0.404 -19.710 -3.057 1.00 90.56 96 PRO A N 1
ATOM 725 C CA . PRO A 1 96 ? -0.504 -20.881 -3.935 1.00 90.56 96 PRO A CA 1
ATOM 726 C C . PRO A 1 96 ? -1.527 -21.908 -3.429 1.00 90.56 96 PRO A C 1
ATOM 728 O O . PRO A 1 96 ? -2.175 -22.575 -4.228 1.00 90.56 96 PRO A O 1
ATOM 731 N N . GLU A 1 97 ? -1.681 -22.004 -2.108 1.00 89.00 97 GLU A N 1
ATOM 732 C CA . GLU A 1 97 ? -2.635 -22.878 -1.424 1.00 89.00 97 GLU A CA 1
ATOM 733 C C . GLU A 1 97 ? -3.326 -22.118 -0.283 1.00 89.00 97 GLU A C 1
ATOM 735 O O . GLU A 1 97 ? -2.772 -21.162 0.275 1.00 89.00 97 GLU A O 1
ATOM 740 N N . GLN A 1 98 ? -4.531 -22.539 0.103 1.00 83.31 98 GLN A N 1
ATOM 741 C CA . GLN A 1 98 ? -5.235 -21.934 1.233 1.00 83.31 98 GLN A CA 1
ATOM 742 C C . GLN A 1 98 ? -4.413 -22.083 2.523 1.00 83.31 98 GLN A C 1
ATOM 744 O O . GLN A 1 98 ? -3.941 -23.167 2.844 1.00 83.31 98 GLN A O 1
ATOM 749 N N . GLY A 1 99 ? -4.229 -20.981 3.257 1.00 80.19 99 GLY A N 1
ATOM 750 C CA . GLY A 1 99 ? -3.423 -20.954 4.485 1.00 80.19 99 GLY A CA 1
ATOM 751 C C . GLY A 1 99 ? -1.912 -20.808 4.268 1.00 80.19 99 GLY A C 1
ATOM 752 O O . GLY A 1 99 ? -1.182 -20.647 5.240 1.00 80.19 99 GLY A O 1
ATOM 753 N N . SER A 1 100 ? -1.428 -20.808 3.021 1.00 88.69 100 SER A N 1
ATOM 754 C CA . SER A 1 100 ? -0.020 -20.515 2.724 1.00 88.69 100 SER A CA 1
ATOM 755 C C . SER A 1 100 ? 0.264 -19.008 2.638 1.00 88.69 100 SER A C 1
ATOM 757 O O . SER A 1 100 ? -0.643 -18.177 2.528 1.00 88.69 100 SER A O 1
ATOM 759 N N . SER A 1 101 ? 1.543 -18.635 2.702 1.00 93.50 101 SER A N 1
ATOM 760 C CA . SER A 1 101 ? 1.968 -17.234 2.659 1.00 93.50 101 SER A CA 1
ATOM 761 C C . SER A 1 101 ? 1.767 -16.602 1.282 1.00 93.50 101 SER A C 1
ATOM 763 O O . SER A 1 101 ? 2.034 -17.198 0.235 1.00 93.50 101 SER A O 1
ATOM 765 N N . ARG A 1 102 ? 1.369 -15.330 1.278 1.00 95.00 102 ARG A N 1
ATOM 766 C CA . ARG A 1 102 ? 1.247 -14.525 0.061 1.00 95.00 102 ARG A CA 1
ATOM 767 C C . ARG A 1 102 ? 2.606 -14.024 -0.381 1.00 95.00 102 ARG A C 1
ATOM 769 O O . ARG A 1 102 ? 3.427 -13.576 0.424 1.00 95.00 102 ARG A O 1
ATOM 776 N N . ARG A 1 103 ? 2.820 -14.044 -1.693 1.00 96.38 103 ARG A N 1
ATOM 777 C CA . ARG A 1 103 ? 4.035 -13.509 -2.304 1.00 96.38 103 ARG A CA 1
ATOM 778 C C . ARG A 1 103 ? 3.842 -12.044 -2.631 1.00 96.38 103 ARG A C 1
ATOM 780 O O . ARG A 1 103 ? 2.809 -11.646 -3.163 1.00 96.38 103 ARG A O 1
ATOM 787 N N . ILE A 1 104 ? 4.879 -11.261 -2.368 1.00 97.06 104 ILE A N 1
ATOM 788 C CA . ILE A 1 104 ? 4.948 -9.877 -2.814 1.00 97.06 104 ILE A CA 1
ATOM 789 C C . ILE A 1 104 ? 6.129 -9.744 -3.752 1.00 97.06 104 ILE A C 1
ATOM 791 O O . ILE A 1 104 ? 7.229 -10.228 -3.477 1.00 97.06 104 ILE A O 1
ATOM 795 N N . MET A 1 105 ? 5.896 -9.086 -4.877 1.00 97.88 105 MET A N 1
ATOM 796 C CA . MET A 1 105 ? 6.938 -8.785 -5.841 1.00 97.88 105 MET A CA 1
ATOM 797 C C . MET A 1 105 ? 6.962 -7.298 -6.156 1.00 97.88 105 MET A C 1
ATOM 799 O O . MET A 1 105 ? 5.996 -6.575 -5.926 1.00 97.88 105 MET A O 1
ATOM 803 N N . SER A 1 106 ? 8.085 -6.832 -6.686 1.00 98.00 106 SER A N 1
ATOM 804 C CA . SER A 1 106 ? 8.285 -5.425 -7.003 1.00 98.00 106 SER A CA 1
ATOM 805 C C . SER A 1 106 ? 9.050 -5.215 -8.299 1.00 98.00 106 SER A C 1
ATOM 807 O O . SER A 1 106 ? 9.809 -6.080 -8.754 1.00 98.00 106 SER A O 1
ATOM 809 N N . ILE A 1 107 ? 8.845 -4.037 -8.876 1.00 98.06 107 ILE A N 1
ATOM 810 C CA . ILE A 1 107 ? 9.593 -3.512 -10.015 1.00 98.06 107 ILE A CA 1
ATOM 811 C C . ILE A 1 107 ? 9.716 -1.996 -9.862 1.00 98.06 107 ILE A C 1
ATOM 813 O O . ILE A 1 107 ? 8.786 -1.338 -9.402 1.00 98.06 107 ILE A O 1
ATOM 817 N N . ASN A 1 108 ? 10.870 -1.443 -10.215 1.00 97.19 108 ASN A N 1
ATOM 818 C CA . ASN A 1 108 ? 11.124 -0.006 -10.191 1.00 97.19 108 ASN A CA 1
ATOM 819 C C . ASN A 1 108 ? 11.156 0.527 -11.622 1.00 97.19 108 ASN A C 1
ATOM 821 O O . ASN A 1 108 ? 11.765 -0.101 -12.484 1.00 97.19 108 ASN A O 1
ATOM 825 N N . ALA A 1 109 ? 10.571 1.696 -11.864 1.00 95.88 109 ALA A N 1
ATOM 826 C CA . ALA A 1 109 ? 10.821 2.487 -13.062 1.00 95.88 109 ALA A CA 1
ATOM 827 C C . ALA A 1 109 ? 12.027 3.402 -12.816 1.00 95.88 109 ALA A C 1
ATOM 829 O O . ALA A 1 109 ? 12.011 4.229 -11.907 1.00 95.88 109 ALA A O 1
ATOM 830 N N . ILE A 1 110 ? 13.071 3.289 -13.627 1.00 95.44 110 ILE A N 1
ATOM 831 C CA . ILE A 1 110 ? 14.259 4.145 -13.547 1.00 95.44 110 ILE A CA 1
ATOM 832 C C . ILE A 1 110 ? 14.405 4.956 -14.839 1.00 95.44 110 ILE A C 1
ATOM 834 O O . ILE A 1 110 ? 14.016 4.467 -15.905 1.00 95.44 110 ILE A O 1
ATOM 838 N N . PRO A 1 111 ? 14.942 6.188 -14.787 1.00 91.88 111 PRO A N 1
ATOM 839 C CA . PRO A 1 111 ? 15.282 6.919 -16.001 1.00 91.88 111 PRO A CA 1
ATOM 840 C C . PRO A 1 111 ? 16.220 6.089 -16.885 1.00 91.88 111 PRO A C 1
ATOM 842 O O . PRO A 1 111 ? 17.160 5.466 -16.393 1.00 91.88 111 PRO A O 1
ATOM 845 N N . GLY A 1 112 ? 15.947 6.060 -18.187 1.00 89.06 112 GLY A N 1
ATOM 846 C CA . GLY A 1 112 ? 16.832 5.454 -19.177 1.00 89.06 112 GLY A CA 1
ATOM 847 C C . GLY A 1 112 ? 17.997 6.373 -19.553 1.00 89.06 112 GLY A C 1
ATOM 848 O O . GLY A 1 112 ? 18.162 7.460 -19.006 1.00 89.06 112 GLY A O 1
ATOM 849 N N . GLY A 1 113 ? 18.784 5.955 -20.549 1.00 87.38 113 GLY A N 1
ATOM 850 C CA . GLY A 1 113 ? 19.903 6.751 -21.075 1.00 87.38 113 GLY A CA 1
ATOM 851 C C . GLY A 1 113 ? 19.495 8.002 -21.867 1.00 87.38 113 GLY A C 1
ATOM 852 O O . GLY A 1 113 ? 20.357 8.805 -22.207 1.00 87.38 113 GLY A O 1
ATOM 853 N N . TYR A 1 114 ? 18.199 8.181 -22.154 1.00 85.62 114 TYR A N 1
ATOM 854 C CA . TYR A 1 114 ? 17.669 9.294 -22.945 1.00 85.62 114 TYR A CA 1
ATOM 855 C C . TYR A 1 114 ? 16.461 9.954 -22.258 1.00 85.62 114 TYR A C 1
ATOM 857 O O . TYR A 1 114 ? 15.665 9.251 -21.623 1.00 85.62 114 TYR A O 1
ATOM 865 N N . PRO A 1 115 ? 16.266 11.281 -22.406 1.00 82.25 115 PRO A N 1
ATOM 866 C CA . PRO A 1 115 ? 15.094 11.980 -21.881 1.00 82.25 115 PRO A CA 1
ATOM 867 C C . PRO A 1 115 ? 13.778 11.351 -22.349 1.00 82.25 115 PRO A C 1
ATOM 869 O O . PRO A 1 115 ? 13.618 10.997 -23.515 1.00 82.25 115 PRO A O 1
ATOM 872 N N . GLY A 1 116 ? 12.830 11.194 -21.424 1.00 80.38 116 GLY A N 1
ATOM 873 C CA . GLY A 1 116 ? 11.532 10.574 -21.707 1.00 80.38 116 GLY A CA 1
ATOM 874 C C . GLY A 1 116 ? 11.577 9.051 -21.875 1.00 80.38 116 GLY A C 1
ATOM 875 O O . GLY A 1 116 ? 10.523 8.428 -22.005 1.00 80.38 116 GLY A O 1
ATOM 876 N N . VAL A 1 117 ? 12.751 8.416 -21.837 1.00 87.50 117 VAL A N 1
ATOM 877 C CA . VAL A 1 117 ? 12.881 6.954 -21.829 1.00 87.50 117 VAL A CA 1
ATOM 878 C C . VAL A 1 117 ? 12.964 6.461 -20.391 1.00 87.50 117 VAL A C 1
ATOM 880 O O . VAL A 1 117 ? 13.676 7.022 -19.563 1.00 87.50 117 VAL A O 1
ATOM 883 N N . TRP A 1 118 ? 12.234 5.387 -20.111 1.00 92.00 118 TRP A N 1
ATOM 884 C CA . TRP A 1 118 ? 12.227 4.708 -18.822 1.00 92.00 118 TRP A CA 1
ATOM 885 C C . TRP A 1 118 ? 12.632 3.256 -19.027 1.00 92.00 118 TRP A C 1
ATOM 887 O O . TRP A 1 118 ? 12.238 2.631 -20.012 1.00 92.00 118 TRP A O 1
ATOM 897 N N . ALA A 1 119 ? 13.433 2.747 -18.103 1.00 95.31 119 ALA A N 1
ATOM 898 C CA . ALA A 1 119 ? 13.783 1.343 -17.987 1.00 95.31 119 ALA A CA 1
ATOM 899 C C . ALA A 1 119 ? 13.197 0.779 -16.688 1.00 95.31 119 ALA A C 1
ATOM 901 O O . ALA A 1 119 ? 12.708 1.528 -15.837 1.00 95.31 119 ALA A O 1
ATOM 902 N N . TYR A 1 120 ? 13.255 -0.541 -16.530 1.00 97.19 120 TYR A N 1
ATOM 903 C CA . TYR A 1 120 ? 12.698 -1.214 -15.364 1.00 97.19 120 TYR A CA 1
ATOM 904 C C . TYR A 1 120 ? 13.742 -2.077 -14.657 1.00 97.19 120 TYR A C 1
ATOM 906 O O . TYR A 1 120 ? 14.465 -2.832 -15.307 1.00 97.19 120 TYR A O 1
ATOM 914 N N . ASP A 1 121 ? 13.798 -1.983 -13.327 1.00 97.50 121 ASP A N 1
ATOM 915 C CA . ASP A 1 121 ? 14.682 -2.782 -12.473 1.00 97.50 121 ASP A CA 1
ATOM 916 C C . ASP A 1 121 ? 13.880 -3.674 -11.502 1.00 97.50 121 ASP A C 1
ATOM 918 O O . ASP A 1 121 ? 13.059 -3.153 -10.738 1.00 97.50 121 ASP A O 1
ATOM 922 N N . PRO A 1 122 ? 14.120 -4.999 -11.473 1.00 97.50 122 PRO A N 1
ATOM 923 C CA . PRO A 1 122 ? 15.044 -5.736 -12.341 1.00 97.50 122 PRO A CA 1
ATOM 924 C C . PRO A 1 122 ? 14.525 -5.869 -13.780 1.00 97.50 122 PRO A C 1
ATOM 926 O O . PRO A 1 122 ? 13.321 -5.965 -14.014 1.00 97.50 122 PRO A O 1
ATOM 929 N N . ALA A 1 123 ? 15.433 -5.934 -14.759 1.00 95.56 123 ALA A N 1
ATOM 930 C CA . ALA A 1 123 ? 15.063 -5.943 -16.179 1.00 95.56 123 ALA A CA 1
ATOM 931 C C . ALA A 1 123 ? 14.296 -7.210 -16.597 1.00 95.56 123 ALA A C 1
ATOM 933 O O . ALA A 1 123 ? 13.318 -7.138 -17.337 1.00 95.56 123 ALA A O 1
ATOM 934 N N . THR A 1 124 ? 14.686 -8.381 -16.087 1.00 93.94 124 THR A N 1
ATOM 935 C CA . THR A 1 124 ? 14.192 -9.681 -16.581 1.00 93.94 124 THR A CA 1
ATOM 936 C C . THR A 1 124 ? 13.079 -10.293 -15.738 1.00 93.94 124 THR A C 1
ATOM 938 O O . THR A 1 124 ? 12.170 -10.915 -16.279 1.00 93.94 124 THR A O 1
ATOM 941 N N . ARG A 1 125 ? 13.126 -10.114 -14.416 1.00 94.94 125 ARG A N 1
ATOM 942 C CA . ARG A 1 125 ? 12.165 -10.688 -13.467 1.00 94.94 125 ARG A CA 1
ATOM 943 C C . ARG A 1 125 ? 11.753 -9.667 -12.422 1.00 94.94 125 ARG A C 1
ATOM 945 O O . ARG A 1 125 ? 12.480 -8.716 -12.158 1.00 94.94 125 ARG A O 1
ATOM 952 N N . LEU A 1 126 ? 10.595 -9.879 -11.812 1.00 97.62 126 LEU A N 1
ATOM 953 C CA . LEU A 1 126 ? 10.214 -9.106 -10.637 1.00 97.62 126 LEU A CA 1
ATOM 954 C C . LEU A 1 126 ? 11.109 -9.485 -9.450 1.00 97.62 126 LEU A C 1
ATOM 956 O O . LEU A 1 126 ? 11.569 -10.624 -9.338 1.00 97.62 126 LEU A O 1
ATOM 960 N N . ARG A 1 127 ? 11.362 -8.522 -8.564 1.00 97.75 127 ARG A N 1
ATOM 961 C CA . ARG A 1 127 ? 12.083 -8.757 -7.313 1.00 97.75 127 ARG A CA 1
ATOM 962 C C . ARG A 1 127 ? 11.103 -9.267 -6.264 1.00 97.75 127 ARG A C 1
ATOM 964 O O . ARG A 1 127 ? 10.186 -8.535 -5.899 1.00 97.75 127 ARG A O 1
ATOM 971 N N . THR A 1 128 ? 11.320 -10.478 -5.768 1.00 97.25 128 THR A N 1
ATOM 972 C CA . THR A 1 128 ? 10.569 -11.034 -4.635 1.00 97.25 128 THR A CA 1
ATOM 973 C C . THR A 1 128 ? 10.934 -10.295 -3.349 1.00 97.25 128 THR A C 1
ATOM 975 O O . THR A 1 128 ? 12.114 -10.069 -3.078 1.00 97.25 128 THR A O 1
ATOM 978 N N . LEU A 1 129 ? 9.920 -9.903 -2.583 1.00 97.19 129 LEU A N 1
ATOM 979 C CA . LEU A 1 129 ? 10.043 -9.350 -1.235 1.00 97.19 129 LEU A CA 1
ATOM 980 C C . LEU A 1 129 ? 9.657 -10.415 -0.198 1.00 97.19 129 LEU A C 1
ATOM 982 O O . LEU A 1 129 ? 9.215 -11.504 -0.567 1.00 97.19 129 LEU A O 1
ATOM 986 N N . ALA A 1 130 ? 9.824 -10.110 1.091 1.00 96.75 130 ALA A N 1
ATOM 987 C CA . ALA A 1 130 ? 9.415 -11.028 2.148 1.00 96.75 130 ALA A CA 1
ATOM 988 C C . ALA A 1 130 ? 7.917 -11.342 2.039 1.00 96.75 130 ALA A C 1
ATOM 990 O O . ALA A 1 130 ? 7.082 -10.446 1.867 1.00 96.75 130 ALA A O 1
ATOM 991 N N . THR A 1 131 ? 7.585 -12.626 2.116 1.00 96.06 131 THR A N 1
ATOM 992 C CA . THR A 1 131 ? 6.205 -13.106 2.063 1.00 96.06 131 THR A CA 1
ATOM 993 C C . THR A 1 131 ? 5.455 -12.701 3.322 1.00 96.06 131 THR A C 1
ATOM 995 O O . THR A 1 131 ? 6.061 -12.605 4.387 1.00 96.06 131 THR A O 1
ATOM 998 N N . ILE A 1 132 ? 4.145 -12.504 3.214 1.00 93.00 132 ILE A N 1
ATOM 999 C CA . ILE A 1 132 ? 3.283 -12.263 4.371 1.00 93.00 132 ILE A CA 1
ATOM 1000 C C . ILE A 1 132 ? 2.439 -13.503 4.646 1.00 93.00 132 ILE A C 1
ATOM 1002 O O . ILE A 1 132 ? 1.748 -14.004 3.758 1.00 93.00 132 ILE A O 1
ATOM 1006 N N . GLU A 1 133 ? 2.480 -13.983 5.883 1.00 88.19 133 GLU A N 1
ATOM 1007 C CA . GLU A 1 133 ? 1.534 -14.982 6.374 1.00 88.19 133 GLU A CA 1
ATOM 1008 C C . GLU A 1 133 ? 0.136 -14.364 6.367 1.00 88.19 133 GLU A C 1
ATOM 1010 O O . GLU A 1 133 ? -0.119 -13.368 7.054 1.00 88.19 133 GLU A O 1
ATOM 1015 N N . SER A 1 134 ? -0.766 -14.906 5.549 1.00 70.00 134 SER A N 1
ATOM 1016 C CA . SER A 1 134 ? -2.141 -14.423 5.500 1.00 70.00 134 SER A CA 1
ATOM 1017 C C . SER A 1 134 ? -3.088 -15.457 6.077 1.00 70.00 134 SER A C 1
ATOM 1019 O O . SER A 1 134 ? -3.609 -16.319 5.371 1.00 70.00 134 SER A O 1
ATOM 1021 N N . GLU A 1 135 ? -3.362 -15.318 7.363 1.00 72.31 135 GLU A N 1
ATOM 1022 C CA . GLU A 1 135 ? -4.580 -15.840 7.964 1.00 72.31 135 GLU A CA 1
ATOM 1023 C C . GLU A 1 135 ? -5.718 -14.880 7.589 1.00 72.31 135 GLU A C 1
ATOM 1025 O O . GLU A 1 135 ? -5.985 -13.929 8.320 1.00 72.31 135 GLU A O 1
ATOM 1030 N N . GLY A 1 136 ? -6.320 -15.066 6.409 1.00 82.00 136 GLY A N 1
ATOM 1031 C CA . GLY A 1 136 ? -7.530 -14.344 5.998 1.00 82.00 136 GLY A CA 1
ATOM 1032 C C . GLY A 1 136 ? -7.421 -13.494 4.726 1.00 82.00 136 GLY A C 1
ATOM 1033 O O . GLY A 1 136 ? -6.557 -13.689 3.859 1.00 82.00 136 GLY A O 1
ATOM 1034 N N . ARG A 1 137 ? -8.384 -12.576 4.577 1.00 86.62 137 ARG A N 1
ATOM 1035 C CA . ARG A 1 137 ? -8.597 -11.753 3.375 1.00 86.62 137 ARG A CA 1
ATOM 1036 C C . ARG A 1 137 ? -7.848 -10.424 3.475 1.00 86.62 137 ARG A C 1
ATOM 1038 O O . ARG A 1 137 ? -7.839 -9.777 4.518 1.00 86.62 137 ARG A O 1
ATOM 1045 N N . VAL A 1 138 ? -7.267 -9.982 2.361 1.00 90.31 138 VAL A N 1
ATOM 1046 C CA . VAL A 1 138 ? -6.640 -8.657 2.251 1.00 90.31 138 VAL A CA 1
ATOM 1047 C C . VAL A 1 138 ? -7.733 -7.599 2.095 1.00 90.31 138 VAL A C 1
ATOM 1049 O O . VAL A 1 138 ? -8.507 -7.643 1.141 1.00 90.31 138 VAL A O 1
ATOM 1052 N N . ALA A 1 139 ? -7.789 -6.662 3.038 1.00 90.38 139 ALA A N 1
ATOM 1053 C CA . ALA A 1 139 ? -8.696 -5.518 3.027 1.00 90.38 139 ALA A CA 1
ATOM 1054 C C . ALA A 1 139 ? -8.117 -4.333 2.237 1.00 90.38 139 ALA A C 1
ATOM 1056 O O . ALA A 1 139 ? -8.854 -3.587 1.601 1.00 90.38 139 ALA A O 1
ATOM 1057 N N . GLY A 1 140 ? -6.791 -4.166 2.245 1.00 92.00 140 GLY A N 1
ATOM 1058 C CA . GLY A 1 140 ? -6.123 -3.114 1.486 1.00 92.00 140 GLY A CA 1
ATOM 1059 C C . GLY A 1 140 ? -4.611 -3.297 1.415 1.00 92.00 140 GLY A C 1
ATOM 1060 O O . GLY A 1 140 ? -4.016 -3.962 2.262 1.00 92.00 140 GLY A O 1
ATOM 1061 N N . PHE A 1 141 ? -3.990 -2.709 0.394 1.00 95.50 141 PHE A N 1
ATOM 1062 C CA . PHE A 1 141 ? -2.556 -2.808 0.127 1.00 95.50 141 PHE A CA 1
ATOM 1063 C C . PHE A 1 141 ? -2.046 -1.479 -0.429 1.00 95.50 141 PHE A C 1
ATOM 1065 O O . PHE A 1 141 ? -2.533 -1.012 -1.457 1.00 95.50 141 PHE A O 1
ATOM 1072 N N . VAL A 1 142 ? -1.088 -0.853 0.252 1.00 95.94 142 VAL A N 1
ATOM 1073 C CA . VAL A 1 142 ? -0.569 0.477 -0.103 1.00 95.94 142 VAL A CA 1
ATOM 1074 C C . VAL A 1 142 ? 0.950 0.522 0.011 1.00 95.94 142 VAL A C 1
ATOM 1076 O O . VAL A 1 142 ? 1.564 -0.270 0.721 1.00 95.94 142 VAL A O 1
ATOM 1079 N N . GLY A 1 143 ? 1.578 1.444 -0.717 1.00 95.00 143 GLY A N 1
ATOM 1080 C CA . GLY A 1 143 ? 2.999 1.730 -0.569 1.00 95.00 143 GLY A CA 1
ATOM 1081 C C . GLY A 1 143 ? 3.208 2.764 0.532 1.00 95.00 143 GLY A C 1
ATOM 1082 O O . GLY A 1 143 ? 2.381 3.658 0.698 1.00 95.00 143 GLY A O 1
ATOM 1083 N N . THR A 1 144 ? 4.312 2.655 1.267 1.00 95.44 144 THR A N 1
ATOM 1084 C CA . THR A 1 144 ? 4.751 3.639 2.267 1.00 95.44 144 THR A CA 1
ATOM 1085 C C . THR A 1 144 ? 6.252 3.891 2.129 1.00 95.44 144 THR A C 1
ATOM 1087 O O . THR A 1 144 ? 6.954 3.129 1.456 1.00 95.44 144 THR A O 1
ATOM 1090 N N . ARG A 1 145 ? 6.766 4.898 2.844 1.00 93.25 145 ARG A N 1
ATOM 1091 C CA . ARG A 1 145 ? 8.206 5.197 2.913 1.00 93.25 145 ARG A CA 1
ATOM 1092 C C . ARG A 1 145 ? 9.082 4.065 3.463 1.00 93.25 145 ARG A C 1
ATOM 1094 O O . ARG A 1 145 ? 10.280 4.054 3.194 1.00 93.25 145 ARG A O 1
ATOM 1101 N N . PHE A 1 146 ? 8.525 3.121 4.227 1.00 94.25 146 PHE A N 1
ATOM 1102 C CA . PHE A 1 146 ? 9.273 1.953 4.726 1.00 94.25 146 PHE A CA 1
ATOM 1103 C C . PHE A 1 146 ? 9.148 0.733 3.808 1.00 94.25 146 PHE A C 1
ATOM 1105 O O . PHE A 1 146 ? 10.083 -0.058 3.697 1.00 94.25 146 PHE A O 1
ATOM 1112 N N . GLY A 1 147 ? 8.031 0.621 3.091 1.00 95.06 147 GLY A N 1
ATOM 1113 C CA . GLY A 1 147 ? 7.717 -0.511 2.229 1.00 95.06 147 GLY A CA 1
ATOM 1114 C C . GLY A 1 147 ? 6.209 -0.688 2.048 1.00 95.06 147 GLY A C 1
ATOM 1115 O O . GLY A 1 147 ? 5.439 0.226 2.357 1.00 95.06 147 GLY A O 1
ATOM 1116 N N . PRO A 1 148 ? 5.750 -1.830 1.510 1.00 96.69 148 PRO A N 1
ATOM 1117 C CA . PRO A 1 148 ? 4.324 -2.125 1.453 1.00 96.69 148 PRO A CA 1
ATOM 1118 C C . PRO A 1 148 ? 3.712 -2.187 2.857 1.00 96.69 148 PRO A C 1
ATOM 1120 O O . PRO A 1 148 ? 4.281 -2.798 3.760 1.00 96.69 148 PRO A O 1
ATOM 1123 N N . ALA A 1 149 ? 2.522 -1.613 3.003 1.00 97.19 149 ALA A N 1
ATOM 1124 C CA . ALA A 1 149 ? 1.636 -1.833 4.133 1.00 97.19 149 ALA A CA 1
ATOM 1125 C C . ALA A 1 149 ? 0.370 -2.553 3.661 1.00 97.19 149 ALA A C 1
ATOM 1127 O O . ALA A 1 149 ? -0.124 -2.327 2.553 1.00 97.19 149 ALA A O 1
ATOM 1128 N N . VAL A 1 150 ? -0.147 -3.439 4.501 1.00 96.06 150 VAL A N 1
ATOM 1129 C CA . VAL A 1 150 ? -1.288 -4.292 4.186 1.00 96.06 150 VAL A CA 1
ATOM 1130 C C . VAL A 1 150 ? -2.230 -4.359 5.374 1.00 96.06 150 VAL A C 1
ATOM 1132 O O . VAL A 1 150 ? -1.813 -4.601 6.506 1.00 96.06 150 VAL A O 1
ATOM 1135 N N . LEU A 1 151 ? -3.508 -4.134 5.097 1.00 94.94 151 LEU A N 1
ATOM 1136 C CA . LEU A 1 151 ? -4.591 -4.337 6.041 1.00 94.94 151 LEU A CA 1
ATOM 1137 C C . LEU A 1 151 ? -5.194 -5.708 5.745 1.00 94.94 151 LEU A C 1
ATOM 1139 O O . LEU A 1 151 ? -5.616 -5.969 4.616 1.00 94.94 151 LEU A O 1
ATOM 1143 N N . VAL A 1 152 ? -5.207 -6.590 6.737 1.00 92.31 152 VAL A N 1
ATOM 1144 C CA . VAL A 1 152 ? -5.749 -7.948 6.622 1.00 92.31 152 VAL A CA 1
ATOM 1145 C C . VAL A 1 152 ? -6.845 -8.160 7.655 1.00 92.31 152 VAL A C 1
ATOM 1147 O O . VAL A 1 152 ? -6.730 -7.699 8.790 1.00 92.31 152 VAL A O 1
ATOM 1150 N N . TYR A 1 153 ? -7.894 -8.876 7.270 1.00 87.88 153 TYR A N 1
ATOM 1151 C CA . TYR A 1 153 ? -8.814 -9.481 8.226 1.00 87.88 153 TYR A CA 1
ATOM 1152 C C . TYR A 1 153 ? -8.145 -10.731 8.785 1.00 87.88 153 TYR A C 1
ATOM 1154 O O . TYR A 1 153 ? -7.667 -11.552 8.002 1.00 87.88 153 TYR A O 1
ATOM 1162 N N . GLY A 1 154 ? -8.089 -10.867 10.111 1.00 81.50 154 GLY A N 1
ATOM 1163 C CA . GLY A 1 154 ? -7.710 -12.121 10.754 1.00 81.50 154 GLY A CA 1
ATOM 1164 C C . GLY A 1 154 ? -8.646 -13.260 10.353 1.00 81.50 154 GLY A C 1
ATOM 1165 O O . GLY A 1 154 ? -9.746 -13.014 9.854 1.00 81.50 154 GLY A O 1
ATOM 1166 N N . ALA A 1 155 ? -8.207 -14.503 10.569 1.00 75.00 155 ALA A N 1
ATOM 1167 C CA . ALA A 1 155 ? -9.072 -15.658 10.378 1.00 75.00 155 ALA A CA 1
ATOM 1168 C C . ALA A 1 155 ? -10.358 -15.462 11.191 1.00 75.00 155 ALA A C 1
ATOM 1170 O O . ALA A 1 155 ? -10.301 -15.180 12.390 1.00 75.00 155 ALA A O 1
ATOM 1171 N N . GLU A 1 156 ? -11.507 -15.578 10.526 1.00 65.00 156 GLU A N 1
ATOM 1172 C CA . GLU A 1 156 ? -12.773 -15.700 11.234 1.00 65.00 156 GLU A CA 1
ATOM 1173 C C . GLU A 1 156 ? -12.703 -16.995 12.039 1.00 65.00 156 GLU A C 1
ATOM 1175 O O . GLU A 1 156 ? -12.536 -18.083 11.489 1.00 65.00 156 GLU A O 1
ATOM 1180 N N . THR A 1 157 ? -12.751 -16.854 13.356 1.00 65.75 157 THR A N 1
ATOM 1181 C CA . THR A 1 157 ? -12.968 -17.979 14.261 1.00 65.75 157 THR A CA 1
ATOM 1182 C C . THR A 1 157 ? -14.371 -17.823 14.816 1.00 65.75 157 THR A C 1
ATOM 1184 O O . THR A 1 157 ? -14.822 -16.689 14.996 1.00 65.75 157 THR A O 1
ATOM 1187 N N . ASP A 1 158 ? -15.049 -18.931 15.120 1.00 53.47 158 ASP A N 1
ATOM 1188 C CA . ASP A 1 158 ? -16.410 -18.910 15.681 1.00 53.47 158 ASP A CA 1
ATOM 1189 C C . ASP A 1 158 ? -16.520 -18.026 16.943 1.00 53.47 158 ASP A C 1
ATOM 1191 O O . ASP A 1 158 ? -17.593 -17.533 17.280 1.00 53.47 158 ASP A O 1
ATOM 1195 N N . GLU A 1 159 ? -15.397 -17.778 17.625 1.00 53.28 159 GLU A N 1
ATOM 1196 C CA . GLU A 1 159 ? -15.321 -17.011 18.868 1.00 53.28 159 GLU A CA 1
ATOM 1197 C C . GLU A 1 159 ? -14.954 -15.529 18.687 1.00 53.28 159 GLU A C 1
ATOM 1199 O O . GLU A 1 159 ? -15.162 -14.731 19.605 1.00 53.28 159 GLU A O 1
ATOM 1204 N N . ARG A 1 160 ? -14.384 -15.129 17.541 1.00 52.88 160 ARG A N 1
ATOM 1205 C CA . ARG A 1 160 ? -13.952 -13.744 17.293 1.00 52.88 160 ARG A CA 1
ATOM 1206 C C . ARG A 1 160 ? -14.172 -13.363 15.827 1.00 52.88 160 ARG A C 1
ATOM 1208 O O . ARG A 1 160 ? -13.443 -13.877 14.971 1.00 52.88 160 ARG A O 1
ATOM 1215 N N . PRO A 1 161 ? -15.101 -12.431 15.519 1.00 55.31 161 PRO A N 1
ATOM 1216 C CA . PRO A 1 161 ? -15.179 -11.855 14.181 1.00 55.31 161 PRO A CA 1
ATOM 1217 C C . PRO A 1 161 ? -13.820 -11.242 13.817 1.00 55.31 161 PRO A C 1
ATOM 1219 O O . PRO A 1 161 ? -13.155 -10.647 14.670 1.00 55.31 161 PRO A O 1
ATOM 1222 N N . GLY A 1 162 ? -13.384 -11.462 12.573 1.00 63.31 162 GLY A N 1
ATOM 1223 C CA . GLY A 1 162 ? -11.999 -11.271 12.139 1.00 63.31 162 GLY A CA 1
ATOM 1224 C C . GLY A 1 162 ? -11.411 -9.921 12.556 1.00 63.31 162 GLY A C 1
ATOM 1225 O O . GLY A 1 162 ? -11.818 -8.868 12.066 1.00 63.31 162 GLY A O 1
ATOM 1226 N N . LEU A 1 163 ? -10.420 -9.957 13.451 1.00 85.81 163 LEU A N 1
ATOM 1227 C CA . LEU A 1 163 ? -9.701 -8.765 13.900 1.00 85.81 163 LEU A CA 1
ATOM 1228 C C . LEU A 1 163 ? -8.894 -8.185 12.733 1.00 85.81 163 LEU A C 1
ATOM 1230 O O . LEU A 1 163 ? -8.090 -8.887 12.115 1.00 85.81 163 LEU A O 1
ATOM 1234 N N . LEU A 1 164 ? -9.097 -6.902 12.432 1.00 91.56 164 LEU A N 1
ATOM 1235 C CA . LEU A 1 164 ? -8.260 -6.179 11.478 1.00 91.56 164 LEU A CA 1
ATOM 1236 C C . LEU A 1 164 ? -6.833 -6.071 12.026 1.00 91.56 164 LEU A C 1
ATOM 1238 O O . LEU A 1 164 ? -6.633 -5.709 13.183 1.00 91.56 164 LEU A O 1
ATOM 1242 N N . ARG A 1 165 ? -5.841 -6.348 11.178 1.00 93.81 165 ARG A N 1
ATOM 1243 C CA . ARG A 1 165 ? -4.415 -6.164 11.477 1.00 93.81 165 ARG A CA 1
ATOM 1244 C C . ARG A 1 165 ? -3.769 -5.347 10.368 1.00 93.81 165 ARG A C 1
ATOM 1246 O O . ARG A 1 165 ? -3.955 -5.653 9.188 1.00 93.81 165 ARG A O 1
ATOM 1253 N N . LEU A 1 166 ? -3.006 -4.322 10.735 1.00 95.69 166 LEU A N 1
ATOM 1254 C CA . LEU A 1 166 ? -2.200 -3.540 9.800 1.00 95.69 166 LEU A CA 1
ATOM 1255 C C . LEU A 1 166 ? -0.749 -3.990 9.931 1.00 95.69 166 LEU A C 1
ATOM 1257 O O . LEU A 1 166 ? -0.168 -3.878 11.001 1.00 95.69 166 LEU A O 1
ATOM 1261 N N . LYS A 1 167 ? -0.150 -4.486 8.852 1.00 96.44 167 LYS A N 1
ATOM 1262 C CA . LYS A 1 167 ? 1.265 -4.874 8.837 1.00 96.44 167 LYS A CA 1
ATOM 1263 C C . LYS A 1 167 ? 2.036 -4.014 7.847 1.00 96.44 167 LYS A C 1
ATOM 1265 O O . LYS A 1 167 ? 1.505 -3.654 6.797 1.00 96.44 167 LYS A O 1
ATOM 1270 N N . VAL A 1 168 ? 3.289 -3.708 8.160 1.00 97.12 168 VAL A N 1
ATOM 1271 C CA . VAL A 1 168 ? 4.223 -3.014 7.268 1.00 97.12 168 VAL A CA 1
ATOM 1272 C C . VAL A 1 168 ? 5.472 -3.859 7.081 1.00 97.12 168 VAL A C 1
ATOM 1274 O O . VAL A 1 168 ? 5.982 -4.441 8.036 1.00 97.12 168 VAL A O 1
ATOM 1277 N N . LEU A 1 169 ? 5.950 -3.941 5.844 1.00 96.69 169 LEU A N 1
ATOM 1278 C CA . LEU A 1 169 ? 7.238 -4.545 5.546 1.00 96.69 169 LEU A CA 1
ATOM 1279 C C . LEU A 1 169 ? 8.319 -3.480 5.673 1.00 96.69 169 LEU A C 1
ATOM 1281 O O . LEU A 1 169 ? 8.366 -2.551 4.865 1.00 96.69 169 LEU A O 1
ATOM 1285 N N . ASP A 1 170 ? 9.217 -3.657 6.631 1.00 94.81 170 ASP A N 1
ATOM 1286 C CA . ASP A 1 170 ? 10.394 -2.822 6.815 1.00 94.81 170 ASP A CA 1
ATOM 1287 C C . ASP A 1 170 ? 11.655 -3.685 6.729 1.00 94.81 170 ASP A C 1
ATOM 1289 O O . ASP A 1 170 ? 11.798 -4.670 7.440 1.00 94.81 170 ASP A O 1
ATOM 1293 N N . ARG A 1 171 ? 12.580 -3.339 5.825 1.00 88.75 171 ARG A N 1
ATOM 1294 C CA . ARG A 1 171 ? 13.879 -4.030 5.656 1.00 88.75 171 ARG A CA 1
ATOM 1295 C C . ARG A 1 171 ? 13.822 -5.563 5.690 1.00 88.75 171 ARG A C 1
ATOM 1297 O O . ARG A 1 171 ? 14.727 -6.192 6.223 1.00 88.75 171 ARG A O 1
ATOM 1304 N N . LEU A 1 172 ? 12.835 -6.138 5.003 1.00 92.12 172 LEU A N 1
ATOM 1305 C CA . LEU A 1 172 ? 12.604 -7.586 4.864 1.00 92.12 172 LEU A CA 1
ATOM 1306 C C . LEU A 1 172 ? 11.823 -8.242 6.011 1.00 92.12 172 LEU A C 1
ATOM 1308 O O . LEU A 1 172 ? 11.524 -9.427 5.901 1.00 92.12 172 LEU A O 1
ATOM 1312 N N . GLU A 1 173 ? 11.425 -7.499 7.038 1.00 94.31 173 GLU A N 1
ATOM 1313 C CA . GLU A 1 173 ? 10.640 -8.027 8.152 1.00 94.31 173 GLU A CA 1
ATOM 1314 C C . GLU A 1 173 ? 9.257 -7.385 8.211 1.00 94.31 173 GLU A C 1
ATOM 1316 O O . GLU A 1 173 ? 9.084 -6.185 7.989 1.00 94.31 173 GLU A O 1
ATOM 1321 N N . TRP A 1 174 ? 8.250 -8.213 8.477 1.00 95.62 174 TRP A N 1
ATOM 1322 C CA . TRP A 1 174 ? 6.895 -7.738 8.708 1.00 95.62 174 TRP A CA 1
ATOM 1323 C C . TRP A 1 174 ? 6.740 -7.350 10.169 1.00 95.62 174 TRP A C 1
ATOM 1325 O O . TRP A 1 174 ? 6.913 -8.180 11.056 1.00 95.62 174 TRP A O 1
ATOM 1335 N N . SER A 1 175 ? 6.346 -6.106 10.405 1.00 95.44 175 SER A N 1
ATOM 1336 C CA . SER A 1 175 ? 5.959 -5.621 11.726 1.00 95.44 175 SER A CA 1
ATOM 1337 C C . SER A 1 175 ? 4.474 -5.288 11.730 1.00 95.44 175 SER A C 1
ATOM 1339 O O . SER A 1 175 ? 3.939 -4.762 10.750 1.00 95.44 175 SER A O 1
ATOM 1341 N N . GLU A 1 176 ? 3.798 -5.595 12.831 1.00 95.38 176 GLU A N 1
ATOM 1342 C CA . GLU A 1 176 ? 2.420 -5.167 13.044 1.00 95.38 176 GLU A CA 1
ATOM 1343 C C . GLU A 1 176 ? 2.402 -3.720 13.543 1.00 95.38 176 GLU A C 1
ATOM 1345 O O . GLU A 1 176 ? 3.119 -3.357 14.471 1.00 95.38 176 GLU A O 1
ATOM 1350 N N . LEU A 1 177 ? 1.597 -2.884 12.895 1.00 96.00 177 LEU A N 1
ATOM 1351 C CA . LEU A 1 177 ? 1.332 -1.516 13.306 1.00 96.00 177 LEU A CA 1
ATOM 1352 C C . LEU A 1 177 ? 0.035 -1.486 14.108 1.00 96.00 177 LEU A C 1
ATOM 1354 O O . LEU A 1 177 ? -0.994 -2.007 13.672 1.00 96.00 177 LEU A O 1
ATOM 1358 N N . ARG A 1 178 ? 0.075 -0.805 15.253 1.00 96.06 178 ARG A N 1
ATOM 1359 C CA . ARG A 1 178 ? -1.105 -0.554 16.082 1.00 96.06 178 ARG A CA 1
ATOM 1360 C C . ARG A 1 178 ? -2.159 0.207 15.267 1.00 96.06 178 ARG A C 1
ATOM 1362 O O . ARG A 1 178 ? -1.859 1.254 14.697 1.00 96.06 178 ARG A O 1
ATOM 1369 N N . LEU A 1 179 ? -3.383 -0.310 15.206 1.00 96.19 179 LEU A N 1
ATOM 1370 C CA . LEU A 1 179 ? -4.543 0.420 14.677 1.00 96.19 179 LEU A CA 1
ATOM 1371 C C . LEU A 1 179 ? -5.010 1.493 15.681 1.00 96.19 179 LEU A C 1
ATOM 1373 O O . LEU A 1 179 ? -4.671 1.374 16.857 1.00 96.19 179 LEU A O 1
ATOM 1377 N N . PRO A 1 180 ? -5.792 2.512 15.266 1.00 95.75 180 PRO A N 1
ATOM 1378 C CA . PRO A 1 180 ? -6.352 3.482 16.205 1.00 95.75 180 PRO A CA 1
ATOM 1379 C C . PRO A 1 180 ? -7.130 2.789 17.334 1.00 95.75 180 PRO A C 1
ATOM 1381 O O . PRO A 1 180 ? -8.062 2.024 17.066 1.00 95.75 180 PRO A O 1
ATOM 1384 N N . ASP A 1 181 ? -6.756 3.056 18.584 1.00 93.81 181 ASP A N 1
ATOM 1385 C CA . ASP A 1 181 ? -7.361 2.447 19.775 1.00 93.81 181 ASP A CA 1
ATOM 1386 C C . ASP A 1 181 ? -8.253 3.431 20.552 1.00 93.81 181 ASP A C 1
ATOM 1388 O O . ASP A 1 181 ? -8.630 4.494 20.053 1.00 93.81 181 ASP A O 1
ATOM 1392 N N . ALA A 1 182 ? -8.641 3.060 21.774 1.00 91.81 182 ALA A N 1
ATOM 1393 C CA . ALA A 1 182 ? -9.482 3.889 22.629 1.00 91.81 182 ALA A CA 1
ATOM 1394 C C . ALA A 1 182 ? -8.829 5.234 22.999 1.00 91.81 182 ALA A C 1
ATOM 1396 O O . ALA A 1 182 ? -9.532 6.242 23.075 1.00 91.81 182 ALA A O 1
ATOM 1397 N N . GLU A 1 183 ? -7.508 5.277 23.189 1.00 93.31 183 GLU A N 1
ATOM 1398 C CA . GLU A 1 183 ? -6.796 6.513 23.525 1.00 93.31 183 GLU A CA 1
ATOM 1399 C C . GLU A 1 183 ? -6.753 7.462 22.326 1.00 93.31 183 GLU A C 1
ATOM 1401 O O . GLU A 1 183 ? -6.997 8.663 22.464 1.00 93.31 183 GLU A O 1
ATOM 1406 N N . ASP A 1 184 ? -6.508 6.932 21.124 1.00 95.00 184 ASP A N 1
ATOM 1407 C CA . ASP A 1 184 ? -6.579 7.728 19.897 1.00 95.00 184 ASP A CA 1
ATOM 1408 C C . ASP A 1 184 ? -7.987 8.281 19.670 1.00 95.00 184 ASP A C 1
ATOM 1410 O O . ASP A 1 184 ? -8.143 9.458 19.342 1.00 95.00 184 ASP A O 1
ATOM 1414 N N . ARG A 1 185 ? -9.019 7.458 19.891 1.00 93.56 185 ARG A N 1
ATOM 1415 C CA . ARG A 1 185 ? -10.426 7.869 19.775 1.00 93.56 185 ARG A CA 1
ATOM 1416 C C . ARG A 1 185 ? -10.796 8.957 20.776 1.00 93.56 185 ARG A C 1
ATOM 1418 O O . ARG A 1 185 ? -11.483 9.898 20.397 1.00 93.56 185 ARG A O 1
ATOM 1425 N N . ALA A 1 186 ? -10.318 8.867 22.016 1.00 92.44 186 ALA A N 1
ATOM 1426 C CA . ALA A 1 186 ? -10.571 9.881 23.037 1.00 92.44 186 ALA A CA 1
ATOM 1427 C C . ALA A 1 186 ? -9.925 11.238 22.700 1.00 92.44 186 ALA A C 1
ATOM 1429 O O . ALA A 1 186 ? -10.442 12.281 23.095 1.00 92.44 186 ALA A O 1
ATOM 1430 N N . ARG A 1 187 ? -8.807 11.234 21.959 1.00 93.88 187 ARG A N 1
ATOM 1431 C CA . ARG A 1 187 ? -8.128 12.452 21.482 1.00 93.88 187 ARG A CA 1
ATOM 1432 C C . ARG A 1 187 ? -8.697 13.007 20.176 1.00 93.88 187 ARG A C 1
ATOM 1434 O O . ARG A 1 187 ? -8.384 14.139 19.818 1.00 93.88 187 ARG A O 1
ATOM 1441 N N . ALA A 1 188 ? -9.477 12.219 19.442 1.00 93.81 188 ALA A N 1
ATOM 1442 C CA . ALA A 1 188 ? -9.985 12.591 18.133 1.00 93.81 188 ALA A CA 1
ATOM 1443 C C . ALA A 1 188 ? -11.099 13.643 18.235 1.00 93.81 188 ALA A C 1
ATOM 1445 O O . ALA A 1 188 ? -12.202 13.375 18.715 1.00 93.81 188 ALA A O 1
ATOM 1446 N N . GLU A 1 189 ? -10.830 14.841 17.719 1.00 88.38 189 GLU A N 1
ATOM 1447 C CA . GLU A 1 189 ? -11.843 15.885 17.591 1.00 88.38 189 GLU A CA 1
ATOM 1448 C C . GLU A 1 189 ? -12.977 15.435 16.655 1.00 88.38 189 GLU A C 1
ATOM 1450 O O . GLU A 1 189 ? -12.747 14.886 15.575 1.00 88.38 189 GLU A O 1
ATOM 1455 N N . GLY A 1 190 ? -14.221 15.676 17.072 1.00 86.62 190 GLY A N 1
ATOM 1456 C CA . GLY A 1 190 ? -15.415 15.350 16.290 1.00 86.62 190 GLY A CA 1
ATOM 1457 C C . GLY A 1 190 ? -15.951 13.928 16.459 1.00 86.62 190 GLY A C 1
ATOM 1458 O O . GLY A 1 190 ? -17.021 13.666 15.929 1.00 86.62 190 GLY A O 1
ATOM 1459 N N . GLY A 1 191 ? -15.272 13.054 17.213 1.00 88.31 191 GLY A N 1
ATOM 1460 C CA . GLY A 1 191 ? -15.767 11.710 17.519 1.00 88.31 191 GLY A CA 1
ATOM 1461 C C . GLY A 1 191 ? -15.694 10.760 16.312 1.00 88.31 191 GLY A C 1
ATOM 1462 O O . GLY A 1 191 ? -16.470 10.884 15.369 1.00 88.31 191 GLY A O 1
ATOM 1463 N N . PRO A 1 192 ? -14.758 9.802 16.279 1.00 90.81 192 PRO A N 1
ATOM 1464 C CA . PRO A 1 192 ? -14.755 8.769 15.252 1.00 90.81 192 PRO A CA 1
ATOM 1465 C C . PRO A 1 192 ? -15.955 7.826 15.440 1.00 90.81 192 PRO A C 1
ATOM 1467 O O . PRO A 1 192 ? -16.348 7.599 16.587 1.00 90.81 192 PRO A O 1
ATOM 1470 N N . PRO A 1 193 ? -16.479 7.203 14.366 1.00 86.31 193 PRO A N 1
ATOM 1471 C CA . PRO A 1 193 ? -17.626 6.307 14.465 1.00 86.31 193 PRO A CA 1
ATOM 1472 C C . PRO A 1 193 ? -17.391 5.206 15.502 1.00 86.31 193 PRO A C 1
ATOM 1474 O O . PRO A 1 193 ? -16.341 4.545 15.488 1.00 86.31 193 PRO A O 1
ATOM 1477 N N . GLU A 1 194 ? -18.358 4.982 16.394 1.00 85.56 194 GLU A N 1
ATOM 1478 C CA . GLU A 1 194 ? -18.264 3.934 17.424 1.00 85.56 194 GLU A CA 1
ATOM 1479 C C . GLU A 1 194 ? -18.159 2.541 16.795 1.00 85.56 194 GLU A C 1
ATOM 1481 O O . GLU A 1 194 ? -17.384 1.698 17.249 1.00 85.56 194 GLU A O 1
ATOM 1486 N N . SER A 1 195 ? -18.865 2.336 15.683 1.00 86.75 195 SER A N 1
ATOM 1487 C CA . SER A 1 195 ? -18.803 1.132 14.862 1.00 86.75 195 SER A CA 1
ATOM 1488 C C . SER A 1 195 ? -18.578 1.486 13.394 1.00 86.75 195 SER A C 1
ATOM 1490 O O . SER A 1 195 ? -18.942 2.566 12.928 1.00 86.75 195 SER A O 1
ATOM 1492 N N . PHE A 1 196 ? -17.949 0.575 12.657 1.00 85.50 196 PHE A N 1
ATOM 1493 C CA . PHE A 1 196 ? -17.629 0.760 11.246 1.00 85.50 196 PHE A CA 1
ATOM 1494 C C . PHE A 1 196 ? -18.265 -0.340 10.403 1.00 85.50 196 PHE A C 1
ATOM 1496 O O . PHE A 1 196 ? -18.195 -1.519 10.741 1.00 85.50 196 PHE A O 1
ATOM 1503 N N . ALA A 1 197 ? -18.875 0.060 9.291 1.00 85.38 197 ALA A N 1
ATOM 1504 C CA . ALA A 1 197 ? -19.339 -0.842 8.247 1.00 85.38 197 ALA A CA 1
ATOM 1505 C C . ALA A 1 197 ? -18.192 -1.219 7.298 1.00 85.38 197 ALA A C 1
ATOM 1507 O O . ALA A 1 197 ? -18.120 -2.348 6.821 1.00 85.38 197 ALA A O 1
ATOM 1508 N N . GLU A 1 198 ? -17.283 -0.276 7.036 1.00 86.81 198 GLU A N 1
ATOM 1509 C CA . GLU A 1 198 ? -16.186 -0.458 6.089 1.00 86.81 198 GLU A CA 1
ATOM 1510 C C . GLU A 1 198 ? -14.937 0.316 6.522 1.00 86.81 198 GLU A C 1
ATOM 1512 O O . GLU A 1 198 ? -15.018 1.415 7.080 1.00 86.81 198 GLU A O 1
ATOM 1517 N N . VAL A 1 199 ? -13.772 -0.272 6.245 1.00 90.31 199 VAL A N 1
ATOM 1518 C CA . VAL A 1 199 ? -12.460 0.347 6.450 1.00 90.31 199 VAL A CA 1
ATOM 1519 C C . VAL A 1 199 ? -11.637 0.162 5.184 1.00 90.31 199 VAL A C 1
ATOM 1521 O O . VAL A 1 199 ? -11.418 -0.965 4.740 1.00 90.31 199 VAL A O 1
ATOM 1524 N N . VAL A 1 200 ? -11.145 1.266 4.629 1.00 91.06 200 VAL A N 1
ATOM 1525 C CA . VAL A 1 200 ? -10.320 1.276 3.419 1.00 91.06 200 VAL A CA 1
ATOM 1526 C C . VAL A 1 200 ? -8.937 1.828 3.745 1.00 91.06 200 VAL A C 1
ATOM 1528 O O . VAL A 1 200 ? -8.807 2.938 4.260 1.00 91.06 200 VAL A O 1
ATOM 1531 N N . LEU A 1 201 ? -7.895 1.066 3.409 1.00 93.94 201 LEU A N 1
ATOM 1532 C CA . LEU A 1 201 ? -6.506 1.513 3.518 1.00 93.94 201 LEU A CA 1
ATOM 1533 C C . LEU A 1 201 ? -6.141 2.397 2.318 1.00 93.94 201 LEU A C 1
ATOM 1535 O O . LEU A 1 201 ? -6.240 1.965 1.170 1.00 93.94 201 LEU A O 1
ATOM 1539 N N . LEU A 1 202 ? -5.679 3.616 2.588 1.00 92.88 202 LEU A N 1
ATOM 1540 C CA . LEU A 1 202 ? -5.309 4.616 1.592 1.00 92.88 202 LEU A CA 1
ATOM 1541 C C . LEU A 1 202 ? -3.811 4.945 1.663 1.00 92.88 202 LEU A C 1
ATOM 1543 O O . LEU A 1 202 ? -3.248 5.027 2.760 1.00 92.88 202 LEU A O 1
ATOM 1547 N N . PRO A 1 203 ? -3.148 5.155 0.510 1.00 89.69 203 PRO A N 1
ATOM 1548 C CA . PRO A 1 203 ? -1.774 5.631 0.485 1.00 89.69 203 PRO A CA 1
ATOM 1549 C C . PRO A 1 203 ? -1.728 7.119 0.862 1.00 89.69 203 PRO A C 1
ATOM 1551 O O . PRO A 1 203 ? -2.468 7.928 0.300 1.00 89.69 203 PRO A O 1
ATOM 1554 N N . ALA A 1 204 ? -0.819 7.504 1.758 1.00 90.44 204 ALA A N 1
ATOM 1555 C CA . ALA A 1 204 ? -0.526 8.903 2.053 1.00 90.44 204 ALA A CA 1
ATOM 1556 C C . ALA A 1 204 ? 0.982 9.133 2.236 1.00 90.44 204 ALA A C 1
ATOM 1558 O O . ALA A 1 204 ? 1.759 8.205 2.445 1.00 90.44 204 ALA A O 1
ATOM 1559 N N . ARG A 1 205 ? 1.407 10.396 2.112 1.00 88.94 205 ARG A N 1
ATOM 1560 C CA . ARG A 1 205 ? 2.831 10.783 2.112 1.00 88.94 205 ARG A CA 1
ATOM 1561 C C . ARG A 1 205 ? 3.543 10.484 3.435 1.00 88.94 205 ARG A C 1
ATOM 1563 O O . ARG A 1 205 ? 4.689 10.058 3.445 1.00 88.94 205 ARG A O 1
ATOM 1570 N N . VAL A 1 206 ? 2.868 10.712 4.555 1.00 90.94 206 VAL A N 1
ATOM 1571 C CA . VAL A 1 206 ? 3.472 10.557 5.890 1.00 90.94 206 VAL A CA 1
ATOM 1572 C C . VAL A 1 206 ? 3.356 9.134 6.441 1.00 90.94 206 VAL A C 1
ATOM 1574 O O . VAL A 1 206 ? 4.077 8.772 7.368 1.00 90.94 206 VAL A O 1
ATOM 1577 N N . GLY A 1 207 ? 2.489 8.310 5.852 1.00 93.06 207 GLY A N 1
ATOM 1578 C CA . GLY A 1 207 ? 2.202 6.957 6.306 1.00 93.06 207 GLY A CA 1
ATOM 1579 C C . GLY A 1 207 ? 0.859 6.447 5.775 1.00 93.06 207 GLY A C 1
ATOM 1580 O O . GLY A 1 207 ? 0.289 7.049 4.865 1.00 93.06 207 GLY A O 1
ATOM 1581 N N . PRO A 1 208 ? 0.366 5.306 6.279 1.00 94.88 208 PRO A N 1
ATOM 1582 C CA . PRO A 1 208 ? -0.933 4.771 5.887 1.00 94.88 208 PRO A CA 1
ATOM 1583 C C . PRO A 1 208 ? -2.083 5.623 6.445 1.00 94.88 208 PRO A C 1
ATOM 1585 O O . PRO A 1 208 ? -2.016 6.107 7.573 1.00 94.88 208 PRO A O 1
ATOM 1588 N N . SER A 1 209 ? -3.175 5.736 5.691 1.00 95.56 209 SER A N 1
ATOM 1589 C CA . SER A 1 209 ? -4.430 6.321 6.177 1.00 95.56 209 SER A CA 1
ATOM 1590 C C . SER A 1 209 ? -5.563 5.299 6.118 1.00 95.56 209 SER A C 1
ATOM 1592 O O . SER A 1 209 ? -5.573 4.435 5.245 1.00 95.56 209 SER A O 1
ATOM 1594 N N . LEU A 1 210 ? -6.533 5.398 7.025 1.00 95.50 210 LEU A N 1
ATOM 1595 C CA . LEU A 1 210 ? -7.730 4.558 7.050 1.00 95.50 210 LEU A CA 1
ATOM 1596 C C . LEU A 1 210 ? -8.958 5.444 6.855 1.00 95.50 210 LEU A C 1
ATOM 1598 O O . LEU A 1 210 ? -9.276 6.262 7.719 1.00 95.50 210 LEU A O 1
ATOM 1602 N N . LEU A 1 211 ? -9.650 5.283 5.730 1.00 93.81 211 LEU A N 1
ATOM 1603 C CA . LEU A 1 211 ? -10.998 5.819 5.574 1.00 93.81 211 LEU A CA 1
ATOM 1604 C C . LEU A 1 211 ? -11.960 4.862 6.273 1.00 93.81 211 LEU A C 1
ATOM 1606 O O . LEU A 1 211 ? -12.014 3.681 5.933 1.00 93.81 211 LEU A O 1
ATOM 1610 N N . VAL A 1 212 ? -12.700 5.379 7.245 1.00 92.69 212 VAL A N 1
ATOM 1611 C CA . VAL A 1 212 ? -13.668 4.615 8.028 1.00 92.69 212 VAL A CA 1
ATOM 1612 C C . VAL A 1 212 ? -15.061 5.127 7.704 1.00 92.69 212 VAL A C 1
ATOM 1614 O O . VAL A 1 212 ? -15.314 6.332 7.778 1.00 92.69 212 VAL A O 1
ATOM 1617 N N . LEU A 1 213 ? -15.953 4.204 7.349 1.00 90.25 213 LEU A N 1
ATOM 1618 C CA . LEU A 1 213 ? -17.369 4.469 7.120 1.00 90.25 213 LEU A CA 1
ATOM 1619 C C . LEU A 1 213 ? -18.170 3.813 8.244 1.00 90.25 213 LEU A C 1
ATOM 1621 O O . LEU A 1 213 ? -18.144 2.592 8.405 1.00 90.25 213 LEU A O 1
ATOM 1625 N N . GLY A 1 214 ? -18.856 4.629 9.037 1.00 89.81 214 GLY A N 1
ATOM 1626 C CA . GLY A 1 214 ? -19.734 4.195 10.115 1.00 89.81 214 GLY A CA 1
ATOM 1627 C C . GLY A 1 214 ? -21.035 3.590 9.594 1.00 89.81 214 GLY A C 1
ATOM 1628 O O . GLY A 1 214 ? -21.518 3.955 8.519 1.00 89.81 214 GLY A O 1
ATOM 1629 N N . VAL A 1 215 ? -21.639 2.694 10.378 1.00 88.00 215 VAL A N 1
ATOM 1630 C CA . VAL A 1 215 ? -22.967 2.120 10.072 1.00 88.00 215 VAL A CA 1
ATOM 1631 C C . VAL A 1 215 ? -24.036 3.215 9.941 1.00 88.00 215 VAL A C 1
ATOM 1633 O O . VAL A 1 215 ? -24.856 3.210 9.014 1.00 88.00 215 VAL A O 1
ATOM 1636 N N . ASP A 1 216 ? -23.925 4.253 10.768 1.00 88.94 216 ASP A N 1
ATOM 1637 C CA . ASP A 1 216 ? -24.840 5.396 10.781 1.00 88.94 216 ASP A CA 1
ATOM 1638 C C . ASP A 1 216 ? -24.617 6.353 9.598 1.00 88.94 216 ASP A C 1
ATOM 1640 O O . ASP A 1 216 ? -25.443 7.210 9.304 1.00 88.94 216 ASP A O 1
ATOM 1644 N N . GLY A 1 217 ? -23.586 6.124 8.777 1.00 87.75 217 GLY A N 1
ATOM 1645 C CA . GLY A 1 217 ? -23.243 6.979 7.633 1.00 87.75 217 GLY A CA 1
ATOM 1646 C C . GLY A 1 217 ? -22.337 8.144 7.997 1.00 87.75 217 GLY A C 1
ATOM 1647 O O . GLY A 1 217 ? -22.076 9.005 7.159 1.00 87.75 217 GLY A O 1
ATOM 1648 N N . GLU A 1 218 ? -21.820 8.158 9.219 1.00 91.69 218 GLU A N 1
ATOM 1649 C CA . GLU A 1 218 ? -20.660 8.964 9.557 1.00 91.69 218 GLU A CA 1
ATOM 1650 C C . GLU A 1 218 ? -19.438 8.470 8.781 1.00 91.69 218 GLU A C 1
ATOM 1652 O O . GLU A 1 218 ? -19.310 7.289 8.458 1.00 91.69 218 GLU A O 1
ATOM 1657 N N . ALA A 1 219 ? -18.528 9.379 8.461 1.00 92.56 219 ALA A N 1
ATOM 1658 C CA . ALA A 1 219 ? -17.291 9.038 7.785 1.00 92.56 219 ALA A CA 1
ATOM 1659 C C . ALA A 1 219 ? -16.152 9.879 8.343 1.00 92.56 219 ALA A C 1
ATOM 1661 O O . ALA A 1 219 ? -16.336 11.042 8.714 1.00 92.56 219 ALA A O 1
ATOM 1662 N N . GLY A 1 220 ? -14.957 9.308 8.338 1.00 93.62 220 GLY A N 1
ATOM 1663 C CA . GLY A 1 220 ? -13.761 10.041 8.703 1.00 93.62 220 GLY A CA 1
ATOM 1664 C C . GLY A 1 220 ? -12.488 9.355 8.267 1.00 93.62 220 GLY A C 1
ATOM 1665 O O . GLY A 1 220 ? -12.481 8.206 7.823 1.00 93.62 220 GLY A O 1
ATOM 1666 N N . LEU A 1 221 ? -11.402 10.104 8.376 1.00 95.31 221 LEU A N 1
ATOM 1667 C CA . LEU A 1 221 ? -10.080 9.685 7.953 1.00 95.31 221 LEU A CA 1
ATOM 1668 C C . LEU A 1 221 ? -9.152 9.632 9.159 1.00 95.31 221 LEU A C 1
ATOM 1670 O O . LEU A 1 221 ? -8.851 10.662 9.760 1.00 95.31 221 LEU A O 1
ATOM 1674 N N . TRP A 1 222 ? -8.646 8.443 9.460 1.00 96.88 222 TRP A N 1
ATOM 1675 C CA . TRP A 1 222 ? -7.469 8.296 10.302 1.00 96.88 222 TRP A CA 1
ATOM 1676 C C . TRP A 1 222 ? -6.220 8.461 9.447 1.00 96.88 222 TRP A C 1
ATOM 1678 O O . TRP A 1 222 ? -6.033 7.740 8.469 1.00 96.88 222 TRP A O 1
ATOM 1688 N N . SER A 1 223 ? -5.356 9.401 9.805 1.00 96.50 223 SER A N 1
ATOM 1689 C CA . SER A 1 223 ? -4.064 9.615 9.156 1.00 96.50 223 SER A CA 1
ATOM 1690 C C . SER A 1 223 ? -2.952 9.150 10.079 1.00 96.50 223 SER A C 1
ATOM 1692 O O . SER A 1 223 ? -2.828 9.654 11.196 1.00 96.50 223 SER A O 1
ATOM 1694 N N . GLY A 1 224 ? -2.182 8.167 9.618 1.00 96.88 224 GLY A N 1
ATOM 1695 C CA . GLY A 1 224 ? -1.060 7.601 10.348 1.00 96.88 224 GLY A CA 1
ATOM 1696 C C . GLY A 1 224 ? 0.244 8.265 9.932 1.00 96.88 224 GLY A C 1
ATOM 1697 O O . GLY A 1 224 ? 0.630 8.205 8.765 1.00 96.88 224 GLY A O 1
ATOM 1698 N N . GLU A 1 225 ? 0.946 8.868 10.883 1.00 97.19 225 GLU A N 1
ATOM 1699 C CA . GLU A 1 225 ? 2.328 9.298 10.704 1.00 97.19 225 GLU A CA 1
ATOM 1700 C C . GLU A 1 225 ? 3.263 8.146 11.082 1.00 97.19 225 GLU A C 1
ATOM 1702 O O . GLU A 1 225 ? 3.291 7.700 12.230 1.00 97.19 225 GLU A O 1
ATOM 1707 N N . LEU A 1 226 ? 3.987 7.618 10.090 1.00 95.62 226 LEU A N 1
ATOM 1708 C CA . LEU A 1 226 ? 4.767 6.390 10.221 1.00 95.62 226 LEU A CA 1
ATOM 1709 C C . LEU A 1 226 ? 6.220 6.693 10.586 1.00 95.62 226 LEU A C 1
ATOM 1711 O O . LEU A 1 226 ? 7.018 7.000 9.706 1.00 95.62 226 LEU A O 1
ATOM 1715 N N . ASP A 1 227 ? 6.595 6.570 11.846 1.00 96.00 227 ASP A N 1
ATOM 1716 C CA . ASP A 1 227 ? 7.938 6.875 12.345 1.00 96.00 227 ASP A CA 1
ATOM 1717 C C . ASP A 1 227 ? 8.678 5.602 12.795 1.00 96.00 227 ASP A C 1
ATOM 1719 O O . ASP A 1 227 ? 8.155 4.491 12.694 1.00 96.00 227 ASP A O 1
ATOM 1723 N N . ARG A 1 228 ? 9.912 5.735 13.281 1.00 94.38 228 ARG A N 1
ATOM 1724 C CA . ARG A 1 228 ? 10.611 4.674 14.012 1.00 94.38 228 ARG A CA 1
ATOM 1725 C C . ARG A 1 228 ? 10.663 4.989 15.490 1.00 94.38 228 ARG A C 1
ATOM 1727 O O . ARG A 1 228 ? 10.771 6.144 15.895 1.00 94.38 228 ARG A O 1
ATOM 1734 N N . GLU A 1 229 ? 10.641 3.943 16.297 1.00 93.19 229 GLU A N 1
ATOM 1735 C CA . GLU A 1 229 ? 11.113 4.075 17.665 1.00 93.19 229 GLU A CA 1
ATOM 1736 C C . GLU A 1 229 ? 12.584 4.524 17.668 1.00 93.19 229 GLU A C 1
ATOM 1738 O O . GLU A 1 229 ? 13.359 4.151 16.774 1.00 93.19 229 GLU A O 1
ATOM 1743 N N . PRO A 1 230 ? 12.993 5.353 18.639 1.00 90.38 230 PRO A N 1
ATOM 1744 C CA . PRO A 1 230 ? 14.406 5.565 18.896 1.00 90.38 230 PRO A CA 1
ATOM 1745 C C . PRO A 1 230 ? 15.084 4.205 19.122 1.00 90.38 230 PRO A C 1
ATOM 1747 O O . PRO A 1 230 ? 14.488 3.344 19.770 1.00 90.38 230 PRO A O 1
ATOM 1750 N N . PRO A 1 231 ? 16.291 3.975 18.578 1.00 89.12 231 PRO A N 1
ATOM 1751 C CA . PRO A 1 231 ? 17.041 2.770 18.907 1.00 89.12 231 PRO A CA 1
ATOM 1752 C C . PRO A 1 231 ? 17.264 2.718 20.423 1.00 89.12 231 PRO A C 1
ATOM 1754 O O . PRO A 1 231 ? 17.571 3.749 21.029 1.00 89.12 231 PRO A O 1
ATOM 1757 N N . ASP A 1 232 ? 17.101 1.540 21.022 1.00 88.69 232 ASP A N 1
ATOM 1758 C CA . ASP A 1 232 ? 17.455 1.334 22.423 1.00 88.69 232 ASP A CA 1
ATOM 1759 C C . ASP A 1 232 ? 18.978 1.525 22.556 1.00 88.69 232 ASP A C 1
ATOM 1761 O O . ASP A 1 232 ? 19.734 0.814 21.884 1.00 88.69 232 ASP A O 1
ATOM 1765 N N . PRO A 1 233 ? 19.453 2.505 23.352 1.00 89.25 233 PRO A N 1
ATOM 1766 C CA . PRO A 1 233 ? 20.878 2.795 23.467 1.00 89.25 233 PRO A CA 1
ATOM 1767 C C . PRO A 1 233 ? 21.690 1.623 24.035 1.00 89.25 233 PRO A C 1
ATOM 1769 O O . PRO A 1 233 ? 22.901 1.591 23.821 1.00 89.25 233 PRO A O 1
ATOM 1772 N N . GLU A 1 234 ? 21.057 0.676 24.736 1.00 91.75 234 GLU A N 1
ATOM 1773 C CA . GLU A 1 234 ? 21.722 -0.500 25.310 1.00 91.75 234 GLU A CA 1
ATOM 1774 C C . GLU A 1 234 ? 21.747 -1.701 24.353 1.00 91.75 234 GLU A C 1
ATOM 1776 O O . GLU A 1 234 ? 22.577 -2.601 24.501 1.00 91.75 234 GLU A O 1
ATOM 1781 N N . ALA A 1 235 ? 20.883 -1.718 23.336 1.00 86.94 235 ALA A N 1
ATOM 1782 C CA . ALA A 1 235 ? 20.794 -2.824 22.398 1.00 86.94 235 ALA A CA 1
ATOM 1783 C C . ALA A 1 235 ? 21.659 -2.563 21.155 1.00 86.94 235 ALA A C 1
ATOM 1785 O O . ALA A 1 235 ? 21.229 -1.935 20.179 1.00 86.94 235 ALA A O 1
ATOM 1786 N N . GLU A 1 236 ? 22.889 -3.089 21.172 1.00 72.38 236 GLU A N 1
ATOM 1787 C CA . GLU A 1 236 ? 23.801 -3.050 20.026 1.00 72.38 236 GLU A CA 1
ATOM 1788 C C . GLU A 1 236 ? 23.097 -3.556 18.750 1.00 72.38 236 GLU A C 1
ATOM 1790 O O . GLU A 1 236 ? 22.639 -4.694 18.669 1.00 72.38 236 GLU A O 1
ATOM 1795 N N . ASN A 1 237 ? 23.030 -2.698 17.727 1.00 69.12 237 ASN A N 1
ATOM 1796 C CA . ASN A 1 237 ? 22.447 -2.953 16.399 1.00 69.12 237 ASN A CA 1
ATOM 1797 C C . ASN A 1 237 ? 20.915 -3.021 16.280 1.00 69.12 237 ASN A C 1
ATOM 1799 O O . ASN A 1 237 ? 20.421 -3.371 15.201 1.00 69.12 237 ASN A O 1
ATOM 1803 N N . THR A 1 238 ? 20.140 -2.608 17.283 1.00 77.94 238 THR A N 1
ATOM 1804 C CA . THR A 1 238 ? 18.688 -2.483 17.083 1.00 77.94 238 THR A CA 1
ATOM 1805 C C . THR A 1 238 ? 18.358 -1.147 16.423 1.00 77.94 238 THR A C 1
ATOM 1807 O O . THR A 1 238 ? 18.611 -0.066 16.949 1.00 77.94 238 THR A O 1
ATOM 1810 N N . ARG A 1 239 ? 17.811 -1.186 15.205 1.00 80.75 239 ARG A N 1
ATOM 1811 C CA . ARG A 1 239 ? 17.085 -0.019 14.685 1.00 80.75 239 ARG A CA 1
ATOM 1812 C C . ARG A 1 239 ? 15.670 -0.130 15.232 1.00 80.75 239 ARG A C 1
ATOM 1814 O O . ARG A 1 239 ? 15.105 -1.215 15.156 1.00 80.75 239 ARG A O 1
ATOM 1821 N N . GLY A 1 240 ? 15.104 0.965 15.732 1.00 88.19 240 GLY A N 1
ATOM 1822 C CA . GLY A 1 240 ? 13.764 0.910 16.304 1.00 88.19 240 GLY A CA 1
ATOM 1823 C C . GLY A 1 240 ? 12.708 0.441 15.304 1.00 88.19 240 GLY A C 1
ATOM 1824 O O . GLY A 1 240 ? 12.817 0.671 14.082 1.00 88.19 240 GLY A O 1
ATOM 1825 N N . ALA A 1 241 ? 11.707 -0.243 15.857 1.00 92.00 241 ALA A N 1
ATOM 1826 C CA . ALA A 1 241 ? 10.572 -0.782 15.132 1.00 92.00 241 ALA A CA 1
ATOM 1827 C C . ALA A 1 241 ? 9.760 0.350 14.479 1.00 92.00 241 ALA A C 1
ATOM 1829 O O . ALA A 1 241 ? 9.757 1.486 14.974 1.00 92.00 241 ALA A O 1
ATOM 1830 N N . PRO A 1 242 ? 9.088 0.084 13.347 1.00 95.75 242 PRO A N 1
ATOM 1831 C CA . PRO A 1 242 ? 8.160 1.047 12.785 1.00 95.75 242 PRO A CA 1
ATOM 1832 C C . PRO A 1 242 ? 6.986 1.251 13.752 1.00 95.75 242 PRO A C 1
ATOM 1834 O O . PRO A 1 242 ? 6.389 0.294 14.238 1.00 95.75 242 PRO A O 1
ATOM 1837 N N . ARG A 1 243 ? 6.638 2.511 14.001 1.00 96.19 243 ARG A N 1
ATOM 1838 C CA . ARG A 1 243 ? 5.510 2.926 14.838 1.00 96.19 243 ARG A CA 1
ATOM 1839 C C . ARG A 1 243 ? 4.617 3.886 14.071 1.00 96.19 243 ARG A C 1
ATOM 1841 O O . ARG A 1 243 ? 5.073 4.575 13.162 1.00 96.19 243 ARG A O 1
ATOM 1848 N N . VAL A 1 244 ? 3.352 3.964 14.459 1.00 97.06 244 VAL A N 1
ATOM 1849 C CA . VAL A 1 244 ? 2.392 4.886 13.849 1.00 97.06 244 VAL A CA 1
ATOM 1850 C C . VAL A 1 244 ? 1.715 5.739 14.915 1.00 97.06 244 VAL A C 1
ATOM 1852 O O . VAL A 1 244 ? 1.287 5.234 15.955 1.00 97.06 244 VAL A O 1
ATOM 1855 N N . GLN A 1 245 ? 1.637 7.041 14.655 1.00 97.25 245 GLN A N 1
ATOM 1856 C CA . GLN A 1 245 ? 0.827 7.978 15.427 1.00 97.25 245 GLN A CA 1
ATOM 1857 C C . GLN A 1 245 ? -0.401 8.356 14.610 1.00 97.25 245 GLN A C 1
ATOM 1859 O O . GLN A 1 245 ? -0.280 8.743 13.448 1.00 97.25 245 GLN A O 1
ATOM 1864 N N . TRP A 1 246 ? -1.581 8.218 15.206 1.00 97.69 246 TRP A N 1
ATOM 1865 C CA . TRP A 1 246 ? -2.843 8.439 14.515 1.00 97.69 246 TRP A CA 1
ATOM 1866 C C . TRP A 1 246 ? -3.426 9.809 14.843 1.00 97.69 246 TRP A C 1
ATOM 1868 O O . TRP A 1 246 ? -3.434 10.248 15.990 1.00 97.69 246 TRP A O 1
ATOM 1878 N N . SER A 1 247 ? -3.965 10.459 13.818 1.00 96.44 247 SER A N 1
ATOM 1879 C CA . SER A 1 247 ? -4.820 11.641 13.932 1.00 96.44 247 SER A CA 1
ATOM 1880 C C . SER A 1 247 ? -6.116 11.397 13.169 1.00 96.44 247 SER A C 1
ATOM 1882 O O . SER A 1 247 ? -6.118 10.665 12.178 1.00 96.44 247 SER A O 1
ATOM 1884 N N . TYR A 1 248 ? -7.219 11.980 13.628 1.00 96.62 248 TYR A N 1
ATOM 1885 C CA . TYR A 1 248 ? -8.528 11.805 13.005 1.00 96.62 248 TYR A CA 1
ATOM 1886 C C . TYR A 1 248 ? -9.009 13.102 12.362 1.00 96.62 248 TYR A C 1
ATOM 1888 O O . TYR A 1 248 ? -8.778 14.194 12.875 1.00 96.62 248 TYR A O 1
ATOM 1896 N N . THR A 1 249 ? -9.695 12.984 11.232 1.00 95.81 249 THR A N 1
ATOM 1897 C CA . THR A 1 249 ? -10.387 14.095 10.581 1.00 95.81 249 THR A CA 1
ATOM 1898 C C . THR A 1 249 ? -11.797 13.649 10.202 1.00 95.81 249 THR A C 1
ATOM 1900 O O . THR A 1 249 ? -11.929 12.756 9.356 1.00 95.81 249 THR A O 1
ATOM 1903 N N . PRO A 1 250 ? -12.857 14.245 10.781 1.00 94.94 250 PRO A N 1
ATOM 1904 C CA . PRO A 1 250 ? -14.222 13.939 10.375 1.00 94.94 250 PRO A CA 1
ATOM 1905 C C . PRO A 1 250 ? -14.468 14.407 8.935 1.00 94.94 250 PRO A C 1
ATOM 1907 O O . PRO A 1 250 ? -13.987 15.459 8.510 1.00 94.94 250 PRO A O 1
ATOM 1910 N N . LEU A 1 251 ? -15.238 13.626 8.180 1.00 93.62 251 LEU A N 1
ATOM 1911 C CA . LEU A 1 251 ? -15.612 13.906 6.793 1.00 93.62 251 LEU A CA 1
ATOM 1912 C C . LEU A 1 251 ? -17.142 14.035 6.691 1.00 93.62 251 LEU A C 1
ATOM 1914 O O . LEU A 1 251 ? -17.810 13.130 6.179 1.00 93.62 251 LEU A O 1
ATOM 1918 N N . PRO A 1 252 ? -17.726 15.141 7.194 1.00 90.88 252 PRO A N 1
ATOM 1919 C CA . PRO A 1 252 ? -19.174 15.308 7.238 1.00 90.88 252 PRO A CA 1
ATOM 1920 C C . PRO A 1 252 ? -19.787 15.269 5.831 1.00 90.88 252 PRO A C 1
ATOM 1922 O O . PRO A 1 252 ? -19.233 15.817 4.878 1.00 90.88 252 PRO A O 1
ATOM 1925 N N . GLY A 1 253 ? -20.934 14.598 5.702 1.00 86.38 253 GLY A N 1
ATOM 1926 C CA . GLY A 1 253 ? -21.682 14.463 4.444 1.00 86.38 253 GLY A CA 1
ATOM 1927 C C . GLY A 1 253 ? -21.111 13.452 3.440 1.00 86.38 253 GLY A C 1
ATOM 1928 O O . GLY A 1 253 ? -21.785 13.115 2.462 1.00 86.38 253 GLY A O 1
ATOM 1929 N N . LEU A 1 254 ? -19.904 12.916 3.667 1.00 85.62 254 LEU A N 1
ATOM 1930 C CA . LEU A 1 254 ? -19.331 11.906 2.776 1.00 85.62 254 LEU A CA 1
ATOM 1931 C C . LEU A 1 254 ? -20.119 10.593 2.827 1.00 85.62 254 LEU A C 1
ATOM 1933 O O . LEU A 1 254 ? -20.457 10.053 1.776 1.00 85.62 254 LEU A O 1
ATOM 1937 N N . GLY A 1 255 ? -20.452 10.085 4.016 1.00 79.69 255 GLY A N 1
ATOM 1938 C CA . GLY A 1 255 ? -21.170 8.813 4.111 1.00 79.69 255 GLY A CA 1
ATOM 1939 C C . GLY A 1 255 ? -22.593 8.883 3.546 1.00 79.69 255 GLY A C 1
ATOM 1940 O O . GLY A 1 255 ? -23.018 7.943 2.881 1.00 79.69 255 GLY A O 1
ATOM 1941 N N . GLU A 1 256 ? -23.291 10.017 3.669 1.00 80.81 256 GLU A N 1
ATOM 1942 C CA . GLU A 1 256 ? -24.563 10.243 2.959 1.00 80.81 256 GLU A CA 1
ATOM 1943 C C . GLU A 1 256 ? -24.379 10.252 1.434 1.00 80.81 256 GLU A C 1
ATOM 1945 O O . GLU A 1 256 ? -25.160 9.643 0.700 1.00 80.81 256 GLU A O 1
ATOM 1950 N N . SER A 1 257 ? -23.319 10.903 0.943 1.00 78.06 257 SER A N 1
ATOM 1951 C CA . SER A 1 257 ? -23.002 10.952 -0.491 1.00 78.06 257 SER A CA 1
ATOM 1952 C C . SER A 1 257 ? -22.704 9.564 -1.067 1.00 78.06 257 SER A C 1
ATOM 1954 O O . SER A 1 257 ? -23.118 9.266 -2.189 1.00 78.06 257 SER A O 1
ATOM 1956 N N . LEU A 1 258 ? -22.031 8.706 -0.293 1.00 77.12 258 LEU A N 1
ATOM 1957 C CA . LEU A 1 258 ? -21.748 7.316 -0.659 1.00 77.12 258 LEU A CA 1
ATOM 1958 C C . LEU A 1 258 ? -23.010 6.441 -0.613 1.00 77.12 258 LEU A C 1
ATOM 1960 O O . LEU A 1 258 ? 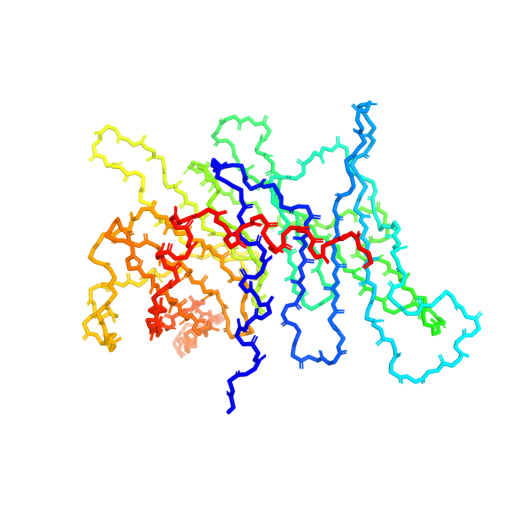-23.243 5.672 -1.545 1.00 77.12 258 LEU A O 1
ATOM 1964 N N . LYS A 1 259 ? -23.868 6.601 0.408 1.00 72.12 259 LYS A N 1
ATOM 1965 C CA . LYS A 1 259 ? -25.152 5.879 0.529 1.00 72.12 259 LYS A CA 1
ATOM 1966 C C . LYS A 1 259 ? -26.109 6.181 -0.633 1.00 72.12 259 LYS A C 1
ATOM 1968 O O . LYS A 1 259 ? -26.836 5.297 -1.074 1.00 72.12 259 LYS A O 1
ATOM 1973 N N . ASN A 1 260 ? -26.097 7.409 -1.154 1.00 67.50 260 ASN A N 1
ATOM 1974 C CA . ASN A 1 260 ? -27.076 7.877 -2.141 1.00 67.50 260 ASN A CA 1
ATOM 1975 C C . ASN A 1 260 ? -26.781 7.505 -3.605 1.00 67.50 260 ASN A C 1
ATOM 1977 O O . ASN A 1 260 ? -27.561 7.880 -4.482 1.00 67.50 260 ASN A O 1
ATOM 1981 N N . GLY A 1 261 ? -25.683 6.806 -3.912 1.00 56.91 261 GLY A N 1
ATOM 1982 C CA . GLY A 1 261 ? -25.429 6.193 -5.228 1.00 56.91 261 GLY A CA 1
ATOM 1983 C C . GLY A 1 261 ? -25.253 7.131 -6.443 1.00 56.91 261 GLY A C 1
ATOM 1984 O O . GLY A 1 261 ? -24.633 6.733 -7.422 1.00 56.91 261 GLY A O 1
ATOM 1985 N N . LYS A 1 262 ? -25.712 8.392 -6.413 1.00 44.50 262 LYS A N 1
ATOM 1986 C CA . LYS A 1 262 ? -25.647 9.332 -7.556 1.00 44.50 262 LYS A CA 1
ATOM 1987 C C . LYS A 1 262 ? -24.304 10.045 -7.721 1.00 44.50 262 LYS A C 1
ATOM 1989 O O . LYS A 1 262 ? -23.959 10.440 -8.832 1.00 44.50 262 LYS A O 1
ATOM 1994 N N . ALA A 1 263 ? -23.518 10.186 -6.654 1.00 46.44 263 ALA A N 1
ATOM 1995 C CA . ALA A 1 263 ? -22.151 10.708 -6.759 1.00 46.44 263 ALA A CA 1
ATOM 1996 C C . ALA A 1 263 ? -21.208 9.707 -7.456 1.00 46.44 263 ALA A C 1
ATOM 1998 O O . ALA A 1 263 ? -20.211 10.106 -8.055 1.00 46.44 263 ALA A O 1
ATOM 1999 N N . ILE A 1 264 ? -21.568 8.421 -7.429 1.00 45.81 264 ILE A N 1
ATOM 2000 C CA . ILE A 1 264 ? -20.811 7.323 -8.027 1.00 45.81 264 ILE A CA 1
ATOM 2001 C C . ILE A 1 264 ? -21.004 7.320 -9.555 1.00 45.81 264 ILE A C 1
ATOM 2003 O O . ILE A 1 264 ? -20.018 7.326 -10.284 1.00 45.81 264 ILE A O 1
ATOM 2007 N N . GLU A 1 265 ? -22.237 7.452 -10.066 1.00 35.31 265 GLU A N 1
ATOM 2008 C CA . GLU A 1 265 ? -22.504 7.503 -11.520 1.00 35.31 265 GLU A CA 1
ATOM 2009 C C . GLU A 1 265 ? -22.099 8.831 -12.198 1.00 35.31 265 GLU A C 1
ATOM 2011 O O . GLU A 1 265 ? -21.564 8.821 -13.310 1.00 35.31 265 GLU A O 1
ATOM 2016 N N . ALA A 1 266 ? -22.283 9.988 -11.547 1.00 35.88 266 ALA A N 1
ATOM 2017 C CA . ALA A 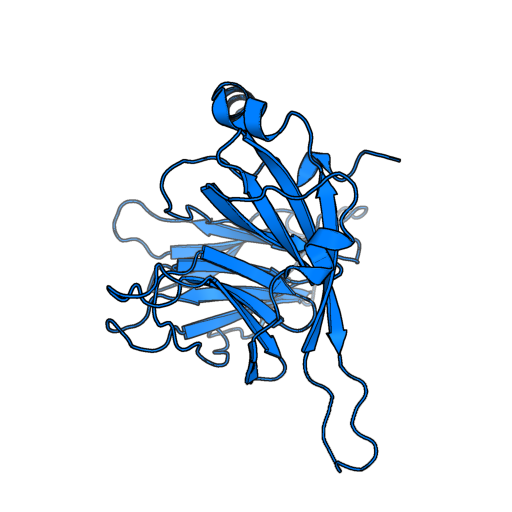1 266 ? -21.912 11.287 -12.129 1.00 35.88 266 ALA A CA 1
ATOM 2018 C C . ALA A 1 266 ? -20.382 11.479 -12.244 1.00 35.88 266 ALA A C 1
ATOM 2020 O O . ALA A 1 266 ? -19.906 12.116 -13.186 1.00 35.88 266 ALA A O 1
ATOM 2021 N N . ALA A 1 267 ? -19.603 10.878 -11.335 1.00 37.47 267 ALA A N 1
ATOM 2022 C CA . ALA A 1 267 ? -18.141 10.822 -11.423 1.00 37.47 267 ALA A CA 1
ATOM 2023 C C . ALA A 1 267 ? -17.646 9.799 -12.468 1.00 37.47 267 ALA A C 1
ATOM 2025 O O . ALA A 1 267 ? -16.559 9.962 -13.025 1.00 37.47 267 ALA A O 1
ATOM 2026 N N . MET A 1 268 ? -18.455 8.779 -12.787 1.00 33.91 268 MET A N 1
ATOM 2027 C CA . MET A 1 268 ? -18.189 7.829 -13.872 1.00 33.91 268 MET A CA 1
ATOM 2028 C C . MET A 1 268 ? -18.460 8.426 -15.266 1.00 33.91 268 MET A C 1
ATOM 2030 O O . MET A 1 268 ? -17.702 8.137 -16.188 1.00 33.91 268 MET A O 1
ATOM 2034 N N . TYR A 1 269 ? -19.453 9.309 -15.441 1.00 31.97 269 TYR A N 1
ATOM 2035 C CA . TYR A 1 269 ? -19.769 9.915 -16.753 1.00 31.97 269 TYR A CA 1
ATOM 2036 C C . TYR A 1 269 ? -18.774 10.997 -17.220 1.00 31.97 269 TYR A C 1
ATOM 2038 O O . TYR A 1 269 ? -18.669 11.268 -18.415 1.00 31.97 269 TYR A O 1
ATOM 2046 N N . ALA A 1 270 ? -17.976 11.570 -16.314 1.00 29.98 270 ALA A N 1
ATOM 2047 C CA . ALA A 1 270 ? -16.874 12.476 -16.661 1.00 29.98 270 ALA A CA 1
ATOM 2048 C C . ALA A 1 270 ? -15.598 11.745 -17.147 1.00 29.98 270 ALA A C 1
ATOM 2050 O O . ALA A 1 270 ? -14.589 12.390 -17.422 1.00 29.98 270 ALA A O 1
ATOM 2051 N N . ARG A 1 271 ? -15.626 10.405 -17.265 1.00 38.78 271 ARG A N 1
ATOM 2052 C CA . ARG A 1 271 ? -14.521 9.561 -17.768 1.00 38.78 271 ARG A CA 1
ATOM 2053 C C . ARG A 1 271 ? -14.577 9.268 -19.273 1.00 38.78 271 ARG A C 1
ATOM 2055 O O . ARG A 1 271 ? -13.809 8.440 -19.753 1.00 38.78 271 ARG A O 1
ATOM 2062 N N . GLY A 1 272 ? -15.465 9.917 -20.022 1.00 32.56 272 GLY A N 1
ATOM 2063 C CA . GLY A 1 272 ? -15.688 9.583 -21.428 1.00 32.56 272 GLY A CA 1
ATOM 2064 C C . GLY A 1 272 ? -16.086 10.753 -22.317 1.00 32.56 272 GLY A C 1
ATOM 2065 O O . GLY A 1 272 ? -17.057 10.610 -23.053 1.00 32.56 272 GLY A O 1
ATOM 2066 N N . ARG A 1 273 ? -15.360 11.879 -22.253 1.00 30.70 273 ARG A N 1
ATOM 2067 C CA . ARG A 1 273 ? -15.099 12.808 -23.372 1.00 30.70 273 ARG A CA 1
ATOM 2068 C C . ARG A 1 273 ? -13.773 13.522 -23.152 1.00 30.70 273 ARG A C 1
ATOM 2070 O O . ARG A 1 273 ? -13.521 13.912 -21.992 1.00 30.70 273 ARG A O 1
#

Secondary structure (DSSP, 8-state):
--SSHHHHGGG----SS-----EEE---SSS---EEEEE--SSSPPEEEEEEPPPPSS---SSSPTT--EEEEEESS--SEEEEETTEEEEEPPPSSTTSPBPEEEEEEEE-SSTT-EEEESSSSPEE---B--SS-EEEEEE-SSSEEEEEEPPPBTTB---EEEEEEETTEEEEEPPP-HHHHHH-TT---SSEEEEEEEE-SSSEEEEEEETTS-EEEEEEEEEEPPPPTTSTTPPPPEEEEEEEEE-TTHHHHHHTSHHHHHHHHTT--